Protein AF-0000000082847171 (afdb_homodimer)

Nearest PDB structures (foldseek):
  5wof-assembly2_B  TM=6.412E-01  e=7.499E-02  Plasmodium falciparum 3D7
  8bwy-assembly1_M  TM=6.571E-01  e=1.103E-01  Chlamydomonas reinhardtii
  8glv-assembly1_LG  TM=6.362E-01  e=1.177E-01  Chlamydomonas reinhardtii
  2pg1-assembly3_C  TM=6.326E-01  e=1.427E-01  Drosophila melanogaster
  8bwy-assembly1_H  TM=6.122E-01  e=1.255E-01  Chlamydomonas reinhardtii

Secondary structure (DSSP, 8-state):
---------------------------------------------PPPEEEEESSSS---BS-HHHHHHHHHH--SSHHHHHHHHHHHHHHH-SS-EEEEEESS-EEEEE-TTSEEEEEE-SS-EEEEEE-/------------------------------------------------EEEEESSSS---BS-HHHHHHHHHH--SSHHHHHHHHHHHHHHH-SS-EEEEEESS-EEEEE-TTSEEEEEE-SS-EEEEEE-

Solvent-accessible surface area (backbone atoms only — not comparable to full-atom values): 16230 Å² total; per-residue (Å²): 140,88,81,83,85,83,84,82,83,80,81,77,82,79,76,86,78,79,80,79,77,78,81,74,78,70,80,72,69,76,76,73,78,80,73,76,72,70,67,72,71,68,72,68,74,72,72,78,34,69,49,65,38,67,79,50,99,53,52,63,64,80,38,72,72,54,40,53,54,47,67,75,35,59,57,89,45,54,65,59,16,25,51,45,43,44,53,59,48,57,74,64,64,76,67,48,52,43,29,42,18,24,69,62,48,36,32,36,18,33,56,74,85,52,48,34,26,29,45,70,61,99,63,34,37,39,36,40,36,44,92,139,88,80,83,81,83,83,84,82,80,81,79,78,79,78,87,80,79,79,80,78,78,83,75,79,68,79,70,71,75,73,74,76,78,73,75,70,70,68,72,72,69,72,68,73,72,72,76,36,68,49,67,39,68,80,51,93,59,52,60,64,80,39,71,72,54,40,53,54,48,65,75,35,60,57,90,44,56,66,58,16,28,50,43,41,45,53,58,50,57,74,64,65,75,57,51,52,42,31,42,19,25,68,61,48,36,32,34,17,35,54,74,86,50,48,35,26,28,47,68,61,99,62,34,37,38,34,40,38,36,99

Radius of gyration: 36.77 Å; Cα contacts (8 Å, |Δi|>4): 398; chains: 2; bounding box: 116×71×119 Å

Foldseek 3Di:
DPPPDDPDPPPPCPDDPPPPCPPPVPPPDPPPPPPCPVPPPPPPPQDKDKDKPAPDQDKDFDDVVLVVLLVVQDDPDQVSSQVSSCVVVVVVVDFDKDKDKDQHMDMDIDHPPWGKTKDDDPGIIMMMTGD/DPPPPDDDPPPPCPPDPPPPCPPPPPPPDPPPPPPCPVPPPPPPPQDKDKDKPAPDQDKDFDDVVLVVLLVVQDDPDQVSSQVSSVVVVVVVVDWDKDKDKDQHMDMDIDHPPWGKTKDDDPGIIMMMITD

Organism: NCBI:txid2654633

pLDDT: mean 72.87, std 25.56, range [29.48, 97.63]

InterPro domains:
  IPR007284 Ground-like domain [PF04155] (58-129)

Structure (mmCIF, N/CA/C/O backbone):
data_AF-0000000082847171-model_v1
#
loop_
_entity.id
_entity.type
_entity.pdbx_description
1 polymer 'Ground-like domain-containing protein'
#
loop_
_atom_site.group_PDB
_atom_site.id
_atom_site.type_symbol
_atom_site.label_atom_id
_atom_site.label_alt_id
_atom_site.label_comp_id
_atom_site.label_asym_id
_atom_site.label_entity_id
_atom_site.label_seq_id
_atom_site.pdbx_PDB_ins_code
_atom_site.Cartn_x
_atom_site.Cartn_y
_atom_site.Cartn_z
_atom_site.occupancy
_atom_site.B_iso_or_equiv
_atom_site.auth_seq_id
_atom_site.auth_comp_id
_atom_site.auth_asym_id
_atom_site.auth_atom_id
_atom_site.pdbx_PDB_model_num
ATOM 1 N N . MET A 1 1 ? 12.829 -4.332 72.898 1 33.66 1 MET A N 1
ATOM 2 C CA . MET A 1 1 ? 12.792 -2.936 72.471 1 33.66 1 MET A CA 1
ATOM 3 C C . MET A 1 1 ? 14.197 -2.344 72.427 1 33.66 1 MET A C 1
ATOM 5 O O . MET A 1 1 ? 14.676 -1.798 73.423 1 33.66 1 MET A O 1
ATOM 9 N N . ILE A 1 2 ? 15.244 -3.047 71.663 1 38.58 2 ILE A N 1
ATOM 10 C CA . ILE A 1 2 ? 16.65 -2.807 71.355 1 38.58 2 ILE A CA 1
ATOM 11 C C . ILE A 1 2 ? 16.781 -1.569 70.471 1 38.58 2 ILE A C 1
ATOM 13 O O . ILE A 1 2 ? 16.29 -1.552 69.34 1 38.58 2 ILE A O 1
ATOM 17 N N . LEU A 1 3 ? 16.914 -0.265 71.013 1 34.73 3 LEU A N 1
ATOM 18 C CA . LEU A 1 3 ? 17.121 1.104 70.553 1 34.73 3 LEU A CA 1
ATOM 19 C C . LEU A 1 3 ? 18.513 1.27 69.952 1 34.73 3 LEU A C 1
ATOM 21 O O . LEU A 1 3 ? 19.51 1.273 70.676 1 34.73 3 LEU A O 1
ATOM 25 N N . LEU A 1 4 ? 18.872 0.669 68.733 1 40.36 4 LEU A N 1
ATOM 26 C CA . LEU A 1 4 ? 20.136 0.764 68.011 1 40.36 4 LEU A CA 1
ATOM 27 C C . LEU A 1 4 ? 20.386 2.193 67.539 1 40.36 4 LEU A C 1
ATOM 29 O O . LEU A 1 4 ? 19.654 2.709 66.692 1 40.36 4 LEU A O 1
ATOM 33 N N . LEU A 1 5 ? 20.989 3.165 68.366 1 36.23 5 LEU A N 1
ATOM 34 C CA . LEU A 1 5 ? 21.377 4.558 68.176 1 36.23 5 LEU A CA 1
ATOM 35 C C . LEU A 1 5 ? 22.464 4.679 67.113 1 36.23 5 LEU A C 1
ATOM 37 O O . LEU A 1 5 ? 23.516 4.044 67.22 1 36.23 5 LEU A O 1
ATOM 41 N N . ALA A 1 6 ? 22.219 5.225 65.838 1 34.69 6 ALA A N 1
ATOM 42 C CA . ALA A 1 6 ? 22.801 5.569 64.544 1 34.69 6 ALA A CA 1
ATOM 43 C C . ALA A 1 6 ? 23.781 6.731 64.674 1 34.69 6 ALA A C 1
ATOM 45 O O . ALA A 1 6 ? 23.379 7.863 64.954 1 34.69 6 ALA A O 1
ATOM 46 N N . PHE A 1 7 ? 25.042 6.615 65.176 1 35.27 7 PHE A N 1
ATOM 47 C CA . PHE A 1 7 ? 25.977 7.721 65.345 1 35.27 7 PHE A CA 1
ATOM 48 C C . PHE A 1 7 ? 26.466 8.228 63.994 1 35.27 7 PHE A C 1
ATOM 50 O O . PHE A 1 7 ? 26.924 7.445 63.16 1 35.27 7 PHE A O 1
ATOM 57 N N . VAL A 1 8 ? 26.068 9.525 63.432 1 33.75 8 VAL A N 1
ATOM 58 C CA . VAL A 1 8 ? 26.246 10.379 62.263 1 33.75 8 VAL A CA 1
ATOM 59 C C . VAL A 1 8 ? 27.662 10.949 62.249 1 33.75 8 VAL A C 1
ATOM 61 O O . VAL A 1 8 ? 28.034 11.727 63.132 1 33.75 8 VAL A O 1
ATOM 64 N N . CYS A 1 9 ? 28.754 10.249 61.822 1 29.7 9 CYS A N 1
ATOM 65 C CA . CYS A 1 9 ? 30.129 10.734 61.807 1 29.7 9 CYS A CA 1
ATOM 66 C C . CYS A 1 9 ? 30.312 11.823 60.756 1 29.7 9 CYS A C 1
ATOM 68 O O . CYS A 1 9 ? 30.122 11.579 59.564 1 29.7 9 CYS A O 1
ATOM 70 N N . VAL A 1 10 ? 30.097 13.186 61.009 1 35.13 10 VAL A N 1
ATOM 71 C CA . VAL A 1 10 ? 30.213 14.405 60.216 1 35.13 10 VAL A CA 1
ATOM 72 C C . VAL A 1 10 ? 31.686 14.71 59.95 1 35.13 10 VAL A C 1
ATOM 74 O O . VAL A 1 10 ? 32.443 15.006 60.877 1 35.13 10 VAL A O 1
ATOM 77 N N . VAL A 1 11 ? 32.458 13.959 59.088 1 35.47 11 VAL A N 1
ATOM 78 C CA . VAL A 1 11 ? 33.871 14.193 58.809 1 35.47 11 VAL A CA 1
ATOM 79 C C . VAL A 1 11 ? 34.042 15.53 58.092 1 35.47 11 VAL A C 1
ATOM 81 O O . VAL A 1 11 ? 33.451 15.754 57.034 1 35.47 11 VAL A O 1
ATOM 84 N N . HIS A 1 12 ? 34.098 16.753 58.759 1 36.47 12 HIS A N 1
ATOM 85 C CA . HIS A 1 12 ? 34.272 18.121 58.286 1 36.47 12 HIS A CA 1
ATOM 86 C C . HIS A 1 12 ? 35.67 18.332 57.714 1 36.47 12 HIS A C 1
ATOM 88 O O . HIS A 1 12 ? 36.624 18.556 58.462 1 36.47 12 HIS A O 1
ATOM 94 N N . SER A 1 13 ? 36.458 17.517 56.923 1 35.66 13 SER A N 1
ATOM 95 C CA . SER A 1 13 ? 37.864 17.854 56.72 1 35.66 13 SER A CA 1
ATOM 96 C C . SER A 1 13 ? 38.018 19.032 55.764 1 35.66 13 SER A C 1
ATOM 98 O O . SER A 1 13 ? 37.595 18.959 54.609 1 35.66 13 SER A O 1
ATOM 100 N N . CYS A 1 14 ? 37.753 20.348 56.098 1 33.03 14 CYS A N 1
ATOM 101 C CA . CYS A 1 14 ? 37.881 21.581 55.33 1 33.03 14 CYS A CA 1
ATOM 102 C C . CYS A 1 14 ? 39.339 21.86 54.985 1 33.03 14 CYS A C 1
ATOM 104 O O . CYS A 1 14 ? 40.153 22.121 55.873 1 33.03 14 CYS A O 1
ATOM 106 N N . GLY A 1 15 ? 40.119 20.959 54.318 1 32.33 15 GLY A N 1
ATOM 107 C CA . GLY A 1 15 ? 41.531 21.23 54.1 1 32.33 15 GLY A CA 1
ATOM 108 C C . GLY A 1 15 ? 41.781 22.522 53.345 1 32.33 15 GLY A C 1
ATOM 109 O O . GLY A 1 15 ? 40.97 22.925 52.508 1 32.33 15 GLY A O 1
ATOM 110 N N . PHE A 1 16 ? 42.667 23.435 53.917 1 36.52 16 PHE A N 1
ATOM 111 C CA . PHE A 1 16 ? 43.241 24.766 53.76 1 36.52 16 PHE A CA 1
ATOM 112 C C . PHE A 1 16 ? 43.971 24.888 52.428 1 36.52 16 PHE A C 1
ATOM 114 O O . PHE A 1 16 ? 44.904 24.131 52.154 1 36.52 16 PHE A O 1
ATOM 121 N N . LEU A 1 17 ? 43.321 25.164 51.248 1 34.09 17 LEU A N 1
ATOM 122 C CA . LEU A 1 17 ? 43.751 25.357 49.867 1 34.09 17 LEU A CA 1
ATOM 123 C C . LEU A 1 17 ? 44.607 26.612 49.735 1 34.09 17 LEU A C 1
ATOM 125 O O . LEU A 1 17 ? 44.148 27.716 50.037 1 34.09 17 LEU A O 1
ATOM 129 N N . ALA A 1 18 ? 45.835 26.637 50.16 1 36.51 18 ALA A N 1
ATOM 130 C CA . ALA A 1 18 ? 46.702 27.8 49.983 1 36.51 18 ALA A CA 1
ATOM 131 C C . ALA A 1 18 ? 46.888 28.125 48.504 1 36.51 18 ALA A C 1
ATOM 133 O O . ALA A 1 18 ? 47.175 27.237 47.698 1 36.51 18 ALA A O 1
ATOM 134 N N . PRO A 1 19 ? 46.311 29.225 47.882 1 33.84 19 PRO A N 1
ATOM 135 C CA . PRO A 1 19 ? 46.256 29.728 46.507 1 33.84 19 PRO A CA 1
ATOM 136 C C . PRO A 1 19 ? 47.597 30.274 46.024 1 33.84 19 PRO A C 1
ATOM 138 O O . PRO A 1 19 ? 48.14 31.206 46.623 1 33.84 19 PRO A O 1
ATOM 141 N N . MET A 1 20 ? 48.641 29.513 45.803 1 29.93 20 MET A N 1
ATOM 142 C CA . MET A 1 20 ? 49.897 30.047 45.285 1 29.93 20 MET A CA 1
ATOM 143 C C . MET A 1 20 ? 49.679 30.75 43.95 1 29.93 20 MET A C 1
ATOM 145 O O . MET A 1 20 ? 49.072 30.186 43.038 1 29.93 20 MET A O 1
ATOM 149 N N . MET A 1 21 ? 49.609 32.062 43.888 1 31.8 21 MET A N 1
ATOM 150 C CA . MET A 1 21 ? 49.284 33.042 42.855 1 31.8 21 MET A CA 1
ATOM 151 C C . MET A 1 21 ? 50.432 33.188 41.862 1 31.8 21 MET A C 1
ATOM 153 O O . MET A 1 21 ? 51.435 33.84 42.158 1 31.8 21 MET A O 1
ATOM 157 N N . SER A 1 22 ? 51.209 32.19 41.398 1 35.72 22 SER A N 1
ATOM 158 C CA . SER A 1 22 ? 52.28 32.548 40.473 1 35.72 22 SER A CA 1
ATOM 159 C C . SER A 1 22 ? 51.727 33.226 39.224 1 35.72 22 SER A C 1
ATOM 161 O O . SER A 1 22 ? 50.642 32.88 38.751 1 35.72 22 SER A O 1
ATOM 163 N N . GLY A 1 23 ? 52.071 34.544 38.987 1 33.49 23 GLY A N 1
ATOM 164 C CA . GLY A 1 23 ? 51.738 35.572 38.014 1 33.49 23 GLY A CA 1
ATOM 165 C C . GLY A 1 23 ? 52.19 35.231 36.606 1 33.49 23 GLY A C 1
ATOM 166 O O . GLY A 1 23 ? 53.382 35.297 36.299 1 33.49 23 GLY A O 1
ATOM 167 N N . CYS A 1 24 ? 52.07 34.07 36.019 1 33.03 24 CYS A N 1
ATOM 168 C CA . CYS A 1 24 ? 52.504 33.742 34.666 1 33.03 24 CYS A CA 1
ATOM 169 C C . CYS A 1 24 ? 51.812 34.632 33.641 1 33.03 24 CYS A C 1
ATOM 171 O O . CYS A 1 24 ? 50.582 34.686 33.589 1 33.03 24 CYS A O 1
ATOM 173 N N . GLY A 1 25 ? 52.329 35.813 33.358 1 37.68 25 GLY A N 1
ATOM 174 C CA . GLY A 1 25 ? 51.883 36.765 32.354 1 37.68 25 GLY A CA 1
ATOM 175 C C . GLY A 1 25 ? 51.809 36.171 30.96 1 37.68 25 GLY A C 1
ATOM 176 O O . GLY A 1 25 ? 52.729 36.343 30.157 1 37.68 25 GLY A O 1
ATOM 177 N N . GLY A 1 26 ? 51.718 34.904 30.727 1 37.28 26 GLY A N 1
ATOM 178 C CA . GLY A 1 26 ? 51.741 34.432 29.352 1 37.28 26 GLY A CA 1
ATOM 179 C C . GLY A 1 26 ? 50.645 35.037 28.495 1 37.28 26 GLY A C 1
ATOM 180 O O . GLY A 1 26 ? 49.516 35.215 28.958 1 37.28 26 GLY A O 1
ATOM 181 N N . GLY A 1 27 ? 50.965 36.062 27.698 1 42.4 27 GLY A N 1
ATOM 182 C CA . GLY A 1 27 ? 50.09 36.6 26.668 1 42.4 27 GLY A CA 1
ATOM 183 C C . GLY A 1 27 ? 49.411 35.525 25.841 1 42.4 27 GLY A C 1
ATOM 184 O O . GLY A 1 27 ? 50.08 34.695 25.222 1 42.4 27 GLY A O 1
ATOM 185 N N . CYS A 1 28 ? 48.369 34.938 26.331 1 40.5 28 CYS A N 1
ATOM 186 C CA . CYS A 1 28 ? 47.541 33.944 25.658 1 40.5 28 CYS A CA 1
ATOM 187 C C . CYS A 1 28 ? 47.061 34.46 24.306 1 40.5 28 CYS A C 1
ATOM 189 O O . CYS A 1 28 ? 46.529 35.567 24.213 1 40.5 28 CYS A O 1
ATOM 191 N N . ALA A 1 29 ? 47.932 34.203 23.314 1 52.5 29 ALA A N 1
ATOM 192 C CA . ALA A 1 29 ? 47.455 34.435 21.953 1 52.5 29 ALA A CA 1
ATOM 193 C C . ALA A 1 29 ? 45.98 34.066 21.819 1 52.5 29 ALA A C 1
ATOM 195 O O . ALA A 1 29 ? 45.48 33.206 22.548 1 52.5 29 ALA A O 1
ATOM 196 N N . PRO A 1 30 ? 45.131 35.021 21.335 1 49.81 30 PRO A N 1
ATOM 197 C CA . PRO A 1 30 ? 43.706 34.721 21.181 1 49.81 30 PRO A CA 1
ATOM 198 C C . PRO A 1 30 ? 43.455 33.39 20.476 1 49.81 30 PRO A C 1
ATOM 200 O O . PRO A 1 30 ? 44.304 32.923 19.712 1 49.81 30 PRO A O 1
ATOM 203 N N . PRO A 1 31 ? 42.654 32.468 21.074 1 54.82 31 PRO A N 1
ATOM 204 C CA . PRO A 1 31 ? 42.347 31.181 20.448 1 54.82 31 PRO A CA 1
ATOM 205 C C . PRO A 1 31 ? 41.931 31.32 18.985 1 54.82 31 PRO A C 1
ATOM 207 O O . PRO A 1 31 ? 41.433 32.374 18.579 1 54.82 31 PRO A O 1
ATOM 210 N N . PRO A 1 32 ? 42.598 30.597 18.127 1 55.15 32 PRO A N 1
ATOM 211 C CA . PRO A 1 32 ? 42.245 30.667 16.707 1 55.15 32 PRO A CA 1
ATOM 212 C C . PRO A 1 32 ? 40.736 30.691 16.475 1 55.15 32 PRO A C 1
ATOM 214 O O . PRO A 1 32 ? 39.968 30.251 17.335 1 55.15 32 PRO A O 1
ATOM 217 N N . PRO A 1 33 ? 40.287 31.523 15.505 1 45.86 33 PRO A N 1
ATOM 218 C CA . PRO A 1 33 ? 38.853 31.556 15.21 1 45.86 33 PRO A CA 1
ATOM 219 C C . PRO A 1 33 ? 38.257 30.163 15.02 1 45.86 33 PRO A C 1
ATOM 221 O O . PRO A 1 33 ? 38.979 29.219 14.691 1 45.86 33 PRO A O 1
ATOM 224 N N . PHE A 1 34 ? 37.16 29.821 15.716 1 45.48 34 PHE A N 1
ATOM 225 C CA . PHE A 1 34 ? 36.365 28.607 15.578 1 45.48 34 PHE A CA 1
ATOM 226 C C . PHE A 1 34 ? 36.169 28.252 14.109 1 45.48 34 PHE A C 1
ATOM 228 O O . PHE A 1 34 ? 35.654 29.06 13.333 1 45.48 34 PHE A O 1
ATOM 235 N N . CYS A 1 35 ? 37.139 27.704 13.354 1 45.16 35 CYS A N 1
ATOM 236 C CA . CYS A 1 35 ? 36.79 27.097 12.075 1 45.16 35 CYS A CA 1
ATOM 237 C C . CYS A 1 35 ? 35.389 26.497 12.12 1 45.16 35 CYS A C 1
ATOM 239 O O . CYS A 1 35 ? 35.075 25.71 13.014 1 45.16 35 CYS A O 1
ATOM 241 N N . GLY A 1 36 ? 34.423 27.29 11.813 1 40.63 36 GLY A N 1
ATOM 242 C CA . GLY A 1 36 ? 33.091 26.772 11.547 1 40.63 36 GLY A CA 1
ATOM 243 C C . GLY A 1 36 ? 33.101 25.475 10.76 1 40.63 36 GLY A C 1
ATOM 244 O O . GLY A 1 36 ? 33.266 25.485 9.539 1 40.63 36 GLY A O 1
ATOM 245 N N . CYS A 1 37 ? 33.917 24.388 11.062 1 44.75 37 CYS A N 1
ATOM 246 C CA . CYS A 1 37 ? 33.624 23.088 10.467 1 44.75 37 CYS A CA 1
ATOM 247 C C . CYS A 1 37 ? 32.121 22.877 10.331 1 44.75 37 CYS A C 1
ATOM 249 O O . CYS A 1 37 ? 31.427 22.662 11.327 1 44.75 37 CYS A O 1
ATOM 251 N N . GLY A 1 38 ? 31.424 23.645 9.595 1 41.33 38 GLY A N 1
ATOM 252 C CA . GLY A 1 38 ? 30.089 23.204 9.22 1 41.33 38 GLY A CA 1
ATOM 253 C C . GLY A 1 38 ? 29.992 21.704 9.015 1 41.33 38 GLY A C 1
ATOM 254 O O . GLY A 1 38 ? 30.54 21.167 8.051 1 41.33 38 GLY A O 1
ATOM 255 N N . ARG A 1 39 ? 30.154 20.893 9.986 1 40.27 39 ARG A N 1
ATOM 256 C CA . ARG A 1 39 ? 29.776 19.49 9.842 1 40.27 39 ARG A CA 1
ATOM 257 C C . ARG A 1 39 ? 28.5 19.349 9.02 1 40.27 39 ARG A C 1
ATOM 259 O O . ARG A 1 39 ? 27.451 19.876 9.396 1 40.27 39 ARG A O 1
ATOM 266 N N . LYS A 1 40 ? 28.666 19.373 7.69 1 43.86 40 LYS A N 1
ATOM 267 C CA . LYS A 1 40 ? 27.517 18.918 6.912 1 43.86 40 LYS A CA 1
ATOM 268 C C . LYS A 1 40 ? 26.716 17.868 7.678 1 43.86 40 LYS A C 1
ATOM 270 O O . LYS A 1 40 ? 27.266 16.853 8.109 1 43.86 40 LYS A O 1
ATOM 275 N N . LYS A 1 41 ? 25.777 18.246 8.508 1 44.93 41 LYS A N 1
ATOM 276 C CA . LYS A 1 41 ? 24.789 17.314 9.043 1 44.93 41 LYS A CA 1
ATOM 277 C C . LYS A 1 41 ? 24.456 16.223 8.029 1 44.93 41 LYS A C 1
ATOM 279 O O . LYS A 1 41 ? 24.044 16.518 6.905 1 44.93 41 LYS A O 1
ATOM 284 N N . ARG A 1 42 ? 25.346 15.248 7.94 1 42.73 42 ARG A N 1
ATOM 285 C CA . ARG A 1 42 ? 24.88 14.074 7.209 1 42.73 42 ARG A CA 1
ATOM 286 C C . ARG A 1 42 ? 23.408 13.798 7.496 1 42.73 42 ARG A C 1
ATOM 288 O O . ARG A 1 42 ? 23.019 13.617 8.652 1 42.73 42 ARG A O 1
ATOM 295 N N . SER A 1 43 ? 22.561 14.486 6.802 1 45.95 43 SER A N 1
ATOM 296 C CA . SER A 1 43 ? 21.172 14.049 6.902 1 45.95 43 SER A CA 1
ATOM 297 C C . SER A 1 43 ? 21.081 12.548 7.153 1 45.95 43 SER A C 1
ATOM 299 O O . SER A 1 43 ? 21.652 11.752 6.405 1 45.95 43 SER A O 1
ATOM 301 N N . ILE A 1 44 ? 21.253 12.084 8.309 1 48.1 44 ILE A N 1
ATOM 302 C CA . ILE A 1 44 ? 20.987 10.69 8.65 1 48.1 44 ILE A CA 1
ATOM 303 C C . ILE A 1 44 ? 19.77 10.192 7.875 1 48.1 44 ILE A C 1
ATOM 305 O O . ILE A 1 44 ? 18.668 10.723 8.029 1 48.1 44 ILE A O 1
ATOM 309 N N . ALA A 1 45 ? 20.141 9.638 6.789 1 54.04 45 ALA A N 1
ATOM 310 C CA . ALA A 1 45 ? 19.049 8.997 6.061 1 54.04 45 ALA A CA 1
ATOM 311 C C . ALA A 1 45 ? 18.092 8.291 7.017 1 54.04 45 ALA A C 1
ATOM 313 O O . ALA A 1 45 ? 18.525 7.583 7.929 1 54.04 45 ALA A O 1
ATOM 314 N N . LYS A 1 46 ? 16.936 8.784 7.276 1 64.91 46 LYS A N 1
ATOM 315 C CA . LYS A 1 46 ? 15.929 8.158 8.128 1 64.91 46 LYS A CA 1
ATOM 316 C C . LYS A 1 46 ? 15.762 6.68 7.786 1 64.91 46 LYS A C 1
ATOM 318 O O . LYS A 1 46 ? 15.801 6.3 6.614 1 64.91 46 LYS A O 1
ATOM 323 N N . PRO A 1 47 ? 15.847 5.907 8.773 1 74.8 47 PRO A N 1
ATOM 324 C CA . PRO A 1 47 ? 15.773 4.463 8.542 1 74.8 47 PRO A CA 1
ATOM 325 C C . PRO A 1 47 ? 14.552 4.058 7.719 1 74.8 47 PRO A C 1
ATOM 327 O O . PRO A 1 47 ? 13.454 4.575 7.943 1 74.8 47 PRO A O 1
ATOM 330 N N . VAL A 1 48 ? 14.851 3.381 6.669 1 80.71 48 VAL A N 1
ATOM 331 C CA . VAL A 1 48 ? 13.788 2.794 5.861 1 80.71 48 VAL A CA 1
ATOM 332 C C . VAL A 1 48 ? 13.376 1.446 6.449 1 80.71 48 VAL A C 1
ATOM 334 O O . VAL A 1 48 ? 14.221 0.58 6.684 1 80.71 48 VAL A O 1
ATOM 337 N N . PHE A 1 49 ? 12.121 1.39 6.873 1 89.53 49 PHE A N 1
ATOM 338 C CA . PHE A 1 49 ? 11.559 0.101 7.258 1 89.53 49 PHE A CA 1
ATOM 339 C C . PHE A 1 49 ? 10.981 -0.621 6.047 1 89.53 49 PHE A C 1
ATOM 341 O O . PHE A 1 49 ? 10.278 -0.016 5.234 1 89.53 49 PHE A O 1
ATOM 348 N N . TYR A 1 50 ? 11.37 -1.828 5.922 1 90.1 50 TYR A N 1
ATOM 349 C CA . TYR A 1 50 ? 10.784 -2.618 4.844 1 90.1 50 TYR A CA 1
ATOM 350 C C . TYR A 1 50 ? 10.381 -4.001 5.34 1 90.1 50 TYR A C 1
ATOM 352 O O . TYR A 1 50 ? 10.911 -4.488 6.342 1 90.1 50 TYR A O 1
ATOM 360 N N . GLY A 1 51 ? 9.395 -4.52 4.779 1 90.42 51 GLY A N 1
ATOM 361 C CA . GLY A 1 51 ? 8.932 -5.87 5.056 1 90.42 51 GLY A CA 1
ATOM 362 C C . GLY A 1 51 ? 8.795 -6.722 3.808 1 90.42 51 GLY A C 1
ATOM 363 O O . GLY A 1 51 ? 8.546 -6.201 2.719 1 90.42 51 GLY A O 1
ATOM 364 N N . ILE A 1 52 ? 9.035 -7.995 4.01 1 89.35 52 ILE A N 1
ATOM 365 C CA . ILE A 1 52 ? 8.803 -8.978 2.958 1 89.35 52 ILE A CA 1
ATOM 366 C C . ILE A 1 52 ? 7.649 -9.896 3.354 1 89.35 52 ILE A C 1
ATOM 368 O O . ILE A 1 52 ? 7.713 -10.577 4.38 1 89.35 52 ILE A O 1
ATOM 372 N N . VAL A 1 53 ? 6.643 -9.821 2.561 1 88.71 53 VAL A N 1
ATOM 373 C CA . VAL A 1 53 ? 5.466 -10.642 2.825 1 88.71 53 VAL A CA 1
ATOM 374 C C . VAL A 1 53 ? 5.535 -11.925 2 1 88.71 53 VAL A C 1
ATOM 376 O O . VAL A 1 53 ? 5.92 -11.898 0.829 1 88.71 53 VAL A O 1
ATOM 379 N N . GLY A 1 54 ? 4.974 -13.07 2.596 1 79.18 54 GLY A N 1
ATOM 380 C CA . GLY A 1 54 ? 4.868 -14.331 1.878 1 79.18 54 GLY A CA 1
ATOM 381 C C . GLY A 1 54 ? 6.067 -15.237 2.086 1 79.18 54 GLY A C 1
ATOM 382 O O . GLY A 1 54 ? 6.009 -16.43 1.78 1 79.18 54 GLY A O 1
ATOM 383 N N . LYS A 1 55 ? 7.248 -14.725 2.276 1 68.03 55 LYS A N 1
ATOM 384 C CA . LYS A 1 55 ? 8.397 -15.612 2.43 1 68.03 55 LYS A CA 1
ATOM 385 C C . LYS A 1 55 ? 8.26 -16.478 3.679 1 68.03 55 LYS A C 1
ATOM 387 O O . LYS A 1 55 ? 8.467 -17.692 3.625 1 68.03 55 LYS A O 1
ATOM 392 N N . ASP A 1 56 ? 8.098 -15.839 4.854 1 61.98 56 ASP A N 1
ATOM 393 C CA . ASP A 1 56 ? 7.828 -16.614 6.06 1 61.98 56 ASP A CA 1
ATOM 394 C C . ASP A 1 56 ? 6.443 -16.297 6.618 1 61.98 56 ASP A C 1
ATOM 396 O O . ASP A 1 56 ? 5.976 -15.159 6.526 1 61.98 56 ASP A O 1
ATOM 400 N N . ASP A 1 57 ? 5.666 -17.482 6.785 1 58.92 57 ASP A N 1
ATOM 401 C CA . ASP A 1 57 ? 4.282 -17.557 7.242 1 58.92 57 ASP A CA 1
ATOM 402 C C . ASP A 1 57 ? 3.88 -16.287 7.988 1 58.92 57 ASP A C 1
ATOM 404 O O . ASP A 1 57 ? 2.705 -16.094 8.307 1 58.92 57 ASP A O 1
ATOM 408 N N . ASP A 1 58 ? 4.867 -15.348 8.248 1 63.19 58 ASP A N 1
ATOM 409 C CA . ASP A 1 58 ? 4.404 -14.37 9.227 1 63.19 58 ASP A CA 1
ATOM 410 C C . ASP A 1 58 ? 4.04 -13.049 8.554 1 63.19 58 ASP A C 1
ATOM 412 O O . ASP A 1 58 ? 4.766 -12.572 7.679 1 63.19 58 ASP A O 1
ATOM 416 N N . VAL A 1 59 ? 2.761 -12.781 8.658 1 74.71 59 VAL A N 1
ATOM 417 C CA . VAL A 1 59 ? 2.31 -11.468 8.21 1 74.71 59 VAL A CA 1
ATOM 418 C C . VAL A 1 59 ? 2.693 -10.41 9.242 1 74.71 59 VAL A C 1
ATOM 420 O O . VAL A 1 59 ? 2.473 -10.595 10.441 1 74.71 59 VAL A O 1
ATOM 423 N N . LEU A 1 60 ? 3.518 -9.447 8.957 1 87.63 60 LEU A N 1
ATOM 424 C CA . LEU A 1 60 ? 3.971 -8.344 9.798 1 87.63 60 LEU A CA 1
ATOM 425 C C . LEU A 1 60 ? 2.8 -7.46 10.212 1 87.63 60 LEU A C 1
ATOM 427 O O . LEU A 1 60 ? 1.887 -7.219 9.419 1 87.63 60 LEU A O 1
ATOM 431 N N . CYS A 1 61 ? 2.864 -7.247 11.61 1 94.37 61 CYS A N 1
ATOM 432 C CA . CYS A 1 61 ? 1.76 -6.446 12.129 1 94.37 61 CYS A CA 1
ATOM 433 C C . CYS A 1 61 ? 2.185 -5.67 13.369 1 94.37 61 CYS A C 1
ATOM 435 O O . CYS A 1 61 ? 2.732 -6.247 14.311 1 94.37 61 CYS A O 1
ATOM 437 N N . ASN A 1 62 ? 1.851 -4.368 13.391 1 93.64 62 ASN A N 1
ATOM 438 C CA . ASN A 1 62 ? 2.12 -3.59 14.596 1 93.64 62 ASN A CA 1
ATOM 439 C C . ASN A 1 62 ? 0.834 -3.042 15.207 1 93.64 62 ASN A C 1
ATOM 441 O O . ASN A 1 62 ? 0.876 -2.139 16.045 1 93.64 62 ASN A O 1
ATOM 445 N N . HIS A 1 63 ? -0.29 -3.486 14.721 1 93.92 63 HIS A N 1
ATOM 446 C CA . HIS A 1 63 ? -1.598 -3.041 15.188 1 93.92 63 HIS A CA 1
ATOM 447 C C . HIS A 1 63 ? -2.578 -4.206 15.276 1 93.92 63 HIS A C 1
ATOM 449 O O . HIS A 1 63 ? -3.336 -4.458 14.336 1 93.92 63 HIS A O 1
ATOM 455 N N . PRO A 1 64 ? -2.734 -4.824 16.408 1 90.96 64 PRO A N 1
ATOM 456 C CA . PRO A 1 64 ? -3.482 -6.074 16.56 1 90.96 64 PRO A CA 1
ATOM 457 C C . PRO A 1 64 ? -4.957 -5.927 16.193 1 90.96 64 PRO A C 1
ATOM 459 O O . PRO A 1 64 ? -5.565 -6.868 15.677 1 90.96 64 PRO A O 1
ATOM 462 N N . GLU A 1 65 ? -5.582 -4.798 16.471 1 91.55 65 GLU A N 1
ATOM 463 C CA . GLU A 1 65 ? -6.986 -4.607 16.121 1 91.55 65 GLU A CA 1
ATOM 464 C C . GLU A 1 65 ? -7.188 -4.643 14.609 1 91.55 65 GLU A C 1
ATOM 466 O O . GLU A 1 65 ? -8.224 -5.106 14.126 1 91.55 65 GLU A O 1
ATOM 471 N N . LEU A 1 66 ? -6.238 -4.211 13.894 1 93.86 66 LEU A N 1
ATOM 472 C CA . LEU A 1 66 ? -6.294 -4.262 12.437 1 93.86 66 LEU A CA 1
ATOM 473 C C . LEU A 1 66 ? -6.235 -5.703 11.941 1 93.86 66 LEU A C 1
ATOM 475 O O . LEU A 1 66 ? -6.876 -6.048 10.946 1 93.86 66 LEU A O 1
ATOM 479 N N . LYS A 1 67 ? -5.513 -6.488 12.669 1 93.73 67 LYS A N 1
ATOM 480 C CA . LYS A 1 67 ? -5.402 -7.892 12.285 1 93.73 67 LYS A CA 1
ATOM 481 C C . LYS A 1 67 ? -6.767 -8.575 12.3 1 93.73 67 LYS A C 1
ATOM 483 O O . LYS A 1 67 ? -7.105 -9.319 11.377 1 93.73 67 LYS A O 1
ATOM 488 N N . LYS A 1 68 ? -7.474 -8.308 13.329 1 94.39 68 LYS A N 1
ATOM 489 C CA . LYS A 1 68 ? -8.816 -8.873 13.434 1 94.39 68 LYS A CA 1
ATOM 490 C C . LYS A 1 68 ? -9.709 -8.384 12.297 1 94.39 68 LYS A C 1
ATOM 492 O O . LYS A 1 68 ? -10.466 -9.164 11.716 1 94.39 68 LYS A O 1
ATOM 497 N N . LEU A 1 69 ? -9.615 -7.114 12.062 1 95.69 69 LEU A N 1
ATOM 498 C CA . LEU A 1 69 ? -10.413 -6.545 10.982 1 95.69 69 LEU A CA 1
ATOM 499 C C . LEU A 1 69 ? -10.104 -7.233 9.656 1 95.69 69 LEU A C 1
ATOM 501 O O . LEU A 1 69 ? -11.014 -7.527 8.878 1 95.69 69 LEU A O 1
ATOM 505 N N . ILE A 1 70 ? -8.824 -7.549 9.382 1 97.08 70 ILE A N 1
ATOM 506 C CA . ILE A 1 70 ? -8.422 -8.193 8.136 1 97.08 70 ILE A CA 1
ATOM 507 C C . ILE A 1 70 ? -9.006 -9.602 8.072 1 97.08 70 ILE A C 1
ATOM 509 O O . ILE A 1 70 ? -9.641 -9.973 7.082 1 97.08 70 ILE A O 1
ATOM 513 N N . ARG A 1 71 ? -8.889 -10.273 9.104 1 95.58 71 ARG A N 1
ATOM 514 C CA . ARG A 1 71 ? -9.332 -11.664 9.112 1 95.58 71 ARG A CA 1
ATOM 515 C C . ARG A 1 71 ? -10.844 -11.759 8.94 1 95.58 71 ARG A C 1
ATOM 517 O O . ARG A 1 71 ? -11.343 -12.678 8.287 1 95.58 71 ARG A O 1
ATOM 524 N N . ASP A 1 72 ? -11.538 -10.816 9.44 1 96.76 72 ASP A N 1
ATOM 525 C CA . ASP A 1 72 ? -12.997 -10.827 9.41 1 96.76 72 ASP A CA 1
ATOM 526 C C . ASP A 1 72 ? -13.521 -10.416 8.036 1 96.76 72 ASP A C 1
ATOM 528 O O . ASP A 1 72 ? -14.697 -10.617 7.728 1 96.76 72 ASP A O 1
ATOM 532 N N . ASN A 1 73 ? -12.663 -9.818 7.199 1 97.3 73 ASN A N 1
ATOM 533 C CA . ASN A 1 73 ? -13.168 -9.254 5.952 1 97.3 73 ASN A CA 1
ATOM 534 C C . ASN A 1 73 ? -12.467 -9.858 4.738 1 97.3 73 ASN A C 1
ATOM 536 O O . ASN A 1 73 ? -12.591 -9.344 3.625 1 97.3 73 ASN A O 1
ATOM 540 N N . MET A 1 74 ? -11.646 -10.902 4.896 1 96.98 74 MET A N 1
ATOM 541 C CA . MET A 1 74 ? -11.028 -11.589 3.766 1 96.98 74 MET A CA 1
ATOM 542 C C . MET A 1 74 ? -11.993 -12.593 3.145 1 96.98 74 MET A C 1
ATOM 544 O O . MET A 1 74 ? -12.669 -13.334 3.861 1 96.98 74 MET A O 1
ATOM 548 N N . HIS A 1 75 ? -12.026 -12.605 1.844 1 97.6 75 HIS A N 1
ATOM 549 C CA . HIS A 1 75 ? -12.899 -13.455 1.042 1 97.6 75 HIS A CA 1
ATOM 550 C C . HIS A 1 75 ? -12.09 -14.42 0.182 1 97.6 75 HIS A C 1
ATOM 552 O O . HIS A 1 75 ? -10.872 -14.529 0.342 1 97.6 75 HIS A O 1
ATOM 558 N N . GLN A 1 76 ? -12.798 -15.11 -0.679 1 96.82 76 GLN A N 1
ATOM 559 C CA . GLN A 1 76 ? -12.148 -16.101 -1.53 1 96.82 76 GLN A CA 1
ATOM 560 C C . GLN A 1 76 ? -11.277 -15.431 -2.589 1 96.82 76 GLN A C 1
ATOM 562 O O . GLN A 1 76 ? -10.18 -15.905 -2.889 1 96.82 76 GLN A O 1
ATOM 567 N N . GLU A 1 77 ? -11.786 -14.298 -3.094 1 95.85 77 GLU A N 1
ATOM 568 C CA . GLU A 1 77 ? -11.057 -13.584 -4.138 1 95.85 77 GLU A CA 1
ATOM 569 C C . GLU A 1 77 ? -10.359 -12.348 -3.577 1 95.85 77 GLU A C 1
ATOM 571 O O . GLU A 1 77 ? -10.929 -11.626 -2.756 1 95.85 77 GLU A O 1
ATOM 576 N N . MET A 1 78 ? -9.24 -12.104 -4.061 1 95.1 78 MET A N 1
ATOM 577 C CA . MET A 1 78 ? -8.43 -11.005 -3.544 1 95.1 78 MET A CA 1
ATOM 578 C C . MET A 1 78 ? -9.101 -9.662 -3.813 1 95.1 78 MET A C 1
ATOM 580 O O . MET A 1 78 ? -9.017 -8.746 -2.992 1 95.1 78 MET A O 1
ATOM 584 N N . GLU A 1 79 ? -9.761 -9.489 -4.985 1 95.3 79 GLU A N 1
ATOM 585 C CA . GLU A 1 79 ? -10.44 -8.238 -5.313 1 95.3 79 GLU A CA 1
ATOM 586 C C . GLU A 1 79 ? -11.547 -7.931 -4.309 1 95.3 79 GLU A C 1
ATOM 588 O O . GLU A 1 79 ? -11.654 -6.804 -3.82 1 95.3 79 GLU A O 1
ATOM 593 N N . ASN A 1 80 ? -12.3 -8.973 -4.002 1 97.07 80 ASN A N 1
ATOM 594 C CA . ASN A 1 80 ? -13.381 -8.805 -3.036 1 97.07 80 ASN A CA 1
ATOM 595 C C . ASN A 1 80 ? -12.843 -8.515 -1.637 1 97.07 80 ASN A C 1
ATOM 597 O O . ASN A 1 80 ? -13.416 -7.71 -0.901 1 97.07 80 ASN A O 1
ATOM 601 N N . SER A 1 81 ? -11.801 -9.191 -1.261 1 97.6 81 SER A N 1
ATOM 602 C CA . SER A 1 81 ? -11.164 -8.915 0.023 1 97.6 81 SER A CA 1
ATOM 603 C C . SER A 1 81 ? -10.723 -7.458 0.119 1 97.6 81 SER A C 1
ATOM 605 O O . SER A 1 81 ? -10.996 -6.786 1.116 1 97.6 81 SER A O 1
ATOM 607 N N . SER A 1 82 ? -10.057 -6.977 -0.91 1 97.14 82 SER A N 1
ATOM 608 C CA . SER A 1 82 ? -9.538 -5.613 -0.915 1 97.14 82 SER A CA 1
ATOM 609 C C . SER A 1 82 ? -10.661 -4.594 -0.751 1 97.14 82 SER A C 1
ATOM 611 O O . SER A 1 82 ? -10.561 -3.68 0.07 1 97.14 82 SER A O 1
ATOM 613 N N . LYS A 1 83 ? -11.694 -4.71 -1.469 1 96.51 83 LYS A N 1
ATOM 614 C CA . LYS A 1 83 ? -12.828 -3.792 -1.419 1 96.51 83 LYS A CA 1
ATOM 615 C C . LYS A 1 83 ? -13.516 -3.84 -0.058 1 96.51 83 LYS A C 1
ATOM 617 O O . LYS A 1 83 ? -13.871 -2.801 0.501 1 96.51 83 LYS A O 1
ATOM 622 N N . ALA A 1 84 ? -13.709 -5.062 0.411 1 97.08 84 ALA A N 1
ATOM 623 C CA . ALA A 1 84 ? -14.374 -5.233 1.7 1 97.08 84 ALA A CA 1
ATOM 624 C C . ALA A 1 84 ? -13.564 -4.593 2.824 1 97.08 84 ALA A C 1
ATOM 626 O O . ALA A 1 84 ? -14.125 -3.949 3.713 1 97.08 84 ALA A O 1
ATOM 627 N N . LEU A 1 85 ? -12.299 -4.809 2.779 1 96.97 85 LEU A N 1
ATOM 628 C CA . LEU A 1 85 ? -11.414 -4.231 3.785 1 96.97 85 LEU A CA 1
ATOM 629 C C . LEU A 1 85 ? -11.455 -2.708 3.735 1 96.97 85 LEU A C 1
ATOM 631 O O . LEU A 1 85 ? -11.576 -2.051 4.772 1 96.97 85 LEU A O 1
ATOM 635 N N . GLN A 1 86 ? -11.408 -2.137 2.56 1 95.84 86 GLN A N 1
ATOM 636 C CA . GLN A 1 86 ? -11.464 -0.685 2.422 1 95.84 86 GLN A CA 1
ATOM 637 C C . GLN A 1 86 ? -12.779 -0.132 2.963 1 95.84 86 GLN A C 1
ATOM 639 O O . GLN A 1 86 ? -12.791 0.887 3.657 1 95.84 86 GLN A O 1
ATOM 644 N N . THR A 1 87 ? -13.797 -0.781 2.643 1 94.47 87 THR A N 1
ATOM 645 C CA . THR A 1 87 ? -15.113 -0.358 3.112 1 94.47 87 THR A CA 1
ATOM 646 C C . THR A 1 87 ? -15.182 -0.395 4.635 1 94.47 87 THR A C 1
ATOM 648 O O . THR A 1 87 ? -15.676 0.544 5.263 1 94.47 87 THR A O 1
ATOM 651 N N . ALA A 1 88 ? -14.699 -1.461 5.226 1 94.51 88 ALA A N 1
ATOM 652 C CA . ALA A 1 88 ? -14.699 -1.603 6.679 1 94.51 88 ALA A CA 1
ATOM 653 C C . ALA A 1 88 ? -13.865 -0.508 7.338 1 94.51 88 ALA A C 1
ATOM 655 O O . ALA A 1 88 ? -14.228 0.002 8.401 1 94.51 88 ALA A O 1
ATOM 656 N N . LEU A 1 89 ? -12.748 -0.168 6.709 1 94.11 89 LEU A N 1
ATOM 657 C CA . LEU A 1 89 ? -11.857 0.855 7.246 1 94.11 89 LEU A CA 1
ATOM 658 C C . LEU A 1 89 ? -12.501 2.235 7.162 1 94.11 89 LEU A C 1
ATOM 660 O O . LEU A 1 89 ? -12.349 3.052 8.073 1 94.11 89 LEU A O 1
ATOM 664 N N . GLU A 1 90 ? -13.166 2.525 6.09 1 90.04 90 GLU A N 1
ATOM 665 C CA . GLU A 1 90 ? -13.822 3.815 5.898 1 90.04 90 GLU A CA 1
ATOM 666 C C . GLU A 1 90 ? -14.925 4.033 6.93 1 90.04 90 GLU A C 1
ATOM 668 O O . GLU A 1 90 ? -15.211 5.17 7.311 1 90.04 90 GLU A O 1
ATOM 673 N N . GLN A 1 91 ? -15.489 3.011 7.313 1 88.56 91 GLN A N 1
ATOM 674 C CA . GLN A 1 91 ? -16.538 3.103 8.323 1 88.56 91 GLN A CA 1
ATOM 675 C C . GLN A 1 91 ? -15.964 3.522 9.674 1 88.56 91 GLN A C 1
ATOM 677 O O . GLN A 1 91 ? -16.663 4.124 10.492 1 88.56 91 GLN A O 1
ATOM 682 N N . LYS A 1 92 ? -14.685 3.289 9.847 1 83.48 92 LYS A N 1
ATOM 683 C CA . LYS A 1 92 ? -14.035 3.658 11.101 1 83.48 92 LYS A CA 1
ATOM 684 C C . LYS A 1 92 ? -13.49 5.083 11.039 1 83.48 92 LYS A C 1
ATOM 686 O O . LYS A 1 92 ? -13.257 5.709 12.075 1 83.48 92 LYS A O 1
ATOM 691 N N . ASN A 1 93 ? -13.446 5.77 9.875 1 67.29 93 ASN A N 1
ATOM 692 C CA . ASN A 1 93 ? -13.132 7.138 9.476 1 67.29 93 ASN A CA 1
ATOM 693 C C . ASN A 1 93 ? -11.94 7.689 10.254 1 67.29 93 ASN A C 1
ATOM 695 O O . ASN A 1 93 ? -11.795 8.904 10.397 1 67.29 93 ASN A O 1
ATOM 699 N N . ALA A 1 94 ? -11.089 7.057 10.559 1 68.07 94 ALA A N 1
ATOM 700 C CA . ALA A 1 94 ? -10.029 7.547 11.436 1 68.07 94 ALA A CA 1
ATOM 701 C C . ALA A 1 94 ? -8.787 7.927 10.635 1 68.07 94 ALA A C 1
ATOM 703 O O . ALA A 1 94 ? -8.122 8.919 10.943 1 68.07 94 ALA A O 1
ATOM 704 N N . GLN A 1 95 ? -8.401 7.184 9.655 1 83.6 95 GLN A N 1
ATOM 705 C CA . GLN A 1 95 ? -7.148 7.348 8.925 1 83.6 95 GLN A CA 1
ATOM 706 C C . GLN A 1 95 ? -7.327 7.022 7.445 1 83.6 95 GLN A C 1
ATOM 708 O O . GLN A 1 95 ? -8.411 6.619 7.02 1 83.6 95 GLN A O 1
ATOM 713 N N . ARG A 1 96 ? -6.384 7.49 6.703 1 89.85 96 ARG A N 1
ATOM 714 C CA . ARG A 1 96 ? -6.327 7.035 5.317 1 89.85 96 ARG A CA 1
ATOM 715 C C . ARG A 1 96 ? -5.565 5.719 5.205 1 89.85 96 ARG A C 1
ATOM 717 O O . ARG A 1 96 ? -4.554 5.521 5.881 1 89.85 96 ARG A O 1
ATOM 724 N N . TYR A 1 97 ? -6.133 4.878 4.412 1 94.51 97 TYR A N 1
ATOM 725 C CA . TYR A 1 97 ? -5.584 3.528 4.342 1 94.51 97 TYR A CA 1
ATOM 726 C C . TYR A 1 97 ? -5.249 3.15 2.904 1 94.51 97 TYR A C 1
ATOM 728 O O . TYR A 1 97 ? -5.866 3.656 1.963 1 94.51 97 TYR A O 1
ATOM 736 N N . VAL A 1 98 ? -4.282 2.371 2.787 1 96.49 98 VAL A N 1
ATOM 737 C CA . VAL A 1 98 ? -3.983 1.617 1.573 1 96.49 98 VAL A CA 1
ATOM 738 C C . VAL A 1 98 ? -4.137 0.122 1.843 1 96.49 98 VAL A C 1
ATOM 740 O O . VAL A 1 98 ? -3.521 -0.415 2.766 1 96.49 98 VAL A O 1
ATOM 743 N N . VAL A 1 99 ? -4.999 -0.501 1.083 1 97.23 99 VAL A N 1
ATOM 744 C CA . VAL A 1 99 ? -5.138 -1.951 1.163 1 97.23 99 VAL A CA 1
ATOM 745 C C . VAL A 1 99 ? -4.479 -2.602 -0.051 1 97.23 99 VAL A C 1
ATOM 747 O O . VAL A 1 99 ? -4.753 -2.221 -1.192 1 97.23 99 VAL A O 1
ATOM 750 N N . VAL A 1 100 ? -3.597 -3.587 0.183 1 96.95 100 VAL A N 1
ATOM 751 C CA . VAL A 1 100 ? -2.937 -4.332 -0.884 1 96.95 100 VAL A CA 1
ATOM 752 C C . VAL A 1 100 ? -3.148 -5.83 -0.676 1 96.95 100 VAL A C 1
ATOM 754 O O . VAL A 1 100 ? -2.912 -6.35 0.417 1 96.95 100 VAL A O 1
ATOM 757 N N . CYS A 1 101 ? -3.611 -6.508 -1.726 1 96.4 101 CYS A N 1
ATOM 758 C CA . CYS A 1 101 ? -3.796 -7.953 -1.662 1 96.4 101 CYS A CA 1
ATOM 759 C C . CYS A 1 101 ? -3.117 -8.643 -2.84 1 96.4 101 CYS A C 1
ATOM 761 O O . CYS A 1 101 ? -3.182 -8.157 -3.97 1 96.4 101 CYS A O 1
ATOM 763 N N . THR A 1 102 ? -2.473 -9.716 -2.588 1 94.13 102 THR A N 1
ATOM 764 C CA . THR A 1 102 ? -1.748 -10.455 -3.615 1 94.13 102 THR A CA 1
ATOM 765 C C . THR A 1 102 ? -1.734 -11.948 -3.299 1 94.13 102 THR A C 1
ATOM 767 O O . THR A 1 102 ? -1.816 -12.342 -2.133 1 94.13 102 THR A O 1
ATOM 770 N N . GLU A 1 103 ? -1.665 -12.727 -4.326 1 92.37 103 GLU A N 1
ATOM 771 C CA . GLU A 1 103 ? -1.59 -14.174 -4.152 1 92.37 103 GLU A CA 1
ATOM 772 C C . GLU A 1 103 ? -0.159 -14.623 -3.872 1 92.37 103 GLU A C 1
ATOM 774 O O . GLU A 1 103 ? 0.068 -15.75 -3.426 1 92.37 103 GLU A O 1
ATOM 779 N N . THR A 1 104 ? 0.784 -13.725 -4.107 1 90.87 104 THR A N 1
ATOM 780 C CA . THR A 1 104 ? 2.194 -14.074 -3.965 1 90.87 104 THR A CA 1
ATOM 781 C C . THR A 1 104 ? 2.909 -13.078 -3.057 1 90.87 104 THR A C 1
ATOM 783 O O . THR A 1 104 ? 2.281 -12.175 -2.501 1 90.87 104 THR A O 1
ATOM 786 N N . SER A 1 105 ? 4.184 -13.202 -2.907 1 90.53 105 SER A N 1
ATOM 787 C CA . SER A 1 105 ? 4.991 -12.367 -2.022 1 90.53 105 SER A CA 1
ATOM 788 C C . SER A 1 105 ? 5.152 -10.96 -2.586 1 90.53 105 SER A C 1
ATOM 790 O O . SER A 1 105 ? 5.097 -10.762 -3.802 1 90.53 105 SER A O 1
ATOM 792 N N . PHE A 1 106 ? 5.349 -10.058 -1.718 1 93.04 106 PHE A N 1
ATOM 793 C CA . PHE A 1 106 ? 5.677 -8.692 -2.11 1 93.04 106 PHE A CA 1
ATOM 794 C C . PHE A 1 106 ? 6.55 -8.021 -1.056 1 93.04 106 PHE A C 1
ATOM 796 O O . PHE A 1 106 ? 6.676 -8.522 0.064 1 93.04 106 PHE A O 1
ATOM 803 N N . VAL A 1 107 ? 7.138 -6.995 -1.417 1 95.04 107 VAL A N 1
ATOM 804 C CA . VAL A 1 107 ? 7.968 -6.175 -0.542 1 95.04 107 VAL A CA 1
ATOM 805 C C . VAL A 1 107 ? 7.313 -4.811 -0.337 1 95.04 107 VAL A C 1
ATOM 807 O O . VAL A 1 107 ? 6.76 -4.234 -1.276 1 95.04 107 VAL A O 1
ATOM 810 N N . TYR A 1 108 ? 7.347 -4.332 0.887 1 95.73 108 TYR A N 1
ATOM 811 C CA . TYR A 1 108 ? 6.904 -2.959 1.105 1 95.73 108 TYR A CA 1
ATOM 812 C C . TYR A 1 108 ? 7.938 -2.172 1.9 1 95.73 108 TYR A C 1
ATOM 814 O O . TYR A 1 108 ? 8.703 -2.749 2.677 1 95.73 108 TYR A O 1
ATOM 822 N N . SER A 1 109 ? 8.021 -0.9 1.687 1 96.09 109 SER A N 1
ATOM 823 C CA . SER A 1 109 ? 8.814 0.046 2.465 1 96.09 109 SER A CA 1
ATOM 824 C C . SER A 1 109 ? 7.966 1.22 2.941 1 96.09 109 SER A C 1
ATOM 826 O O . SER A 1 109 ? 7.194 1.789 2.166 1 96.09 109 SER A O 1
ATOM 828 N N . ILE A 1 110 ? 8.085 1.515 4.211 1 94.53 110 ILE A N 1
ATOM 829 C CA . ILE A 1 110 ? 7.338 2.599 4.839 1 94.53 110 ILE A CA 1
ATOM 830 C C . ILE A 1 110 ? 8.231 3.333 5.836 1 94.53 110 ILE A C 1
ATOM 832 O O . ILE A 1 110 ? 9.324 2.863 6.162 1 94.53 110 ILE A O 1
ATOM 836 N N . ARG A 1 111 ? 7.673 4.44 6.257 1 91.42 111 ARG A N 1
ATOM 837 C CA . ARG A 1 111 ? 8.268 5.044 7.444 1 91.42 111 ARG A CA 1
ATOM 838 C C . ARG A 1 111 ? 8.021 4.185 8.679 1 91.42 111 ARG A C 1
ATOM 840 O O . ARG A 1 111 ? 6.934 3.628 8.847 1 91.42 111 ARG A O 1
ATOM 847 N N . PRO A 1 112 ? 8.965 4.184 9.566 1 90.05 112 PRO A N 1
ATOM 848 C CA . PRO A 1 112 ? 8.865 3.262 10.699 1 90.05 112 PRO A CA 1
ATOM 849 C C . PRO A 1 112 ? 7.666 3.559 11.598 1 90.05 112 PRO A C 1
ATOM 851 O O . PRO A 1 112 ? 7.227 2.69 12.355 1 90.05 112 PRO A O 1
ATOM 854 N N . ASP A 1 113 ? 7.153 4.759 11.549 1 90.06 113 ASP A N 1
ATOM 855 C CA . ASP A 1 113 ? 6.086 5.136 12.472 1 90.06 113 ASP A CA 1
ATOM 856 C C . ASP A 1 113 ? 4.712 4.856 11.867 1 90.06 113 ASP A C 1
ATOM 858 O O . ASP A 1 113 ? 3.686 5.089 12.509 1 90.06 113 ASP A O 1
ATOM 862 N N . LEU A 1 114 ? 4.665 4.336 10.721 1 92.33 114 LEU A N 1
ATOM 863 C CA . LEU A 1 114 ? 3.38 4.053 10.092 1 92.33 114 LEU A CA 1
ATOM 864 C C . LEU A 1 114 ? 2.756 2.79 10.677 1 92.33 114 LEU A C 1
ATOM 866 O O . LEU A 1 114 ? 3.464 1.832 10.994 1 92.33 114 LEU A O 1
ATOM 870 N N . ILE A 1 115 ? 1.46 2.818 10.753 1 93.79 115 ILE A N 1
ATOM 871 C CA . ILE A 1 115 ? 0.696 1.653 11.188 1 93.79 115 ILE A CA 1
ATOM 872 C C . ILE A 1 115 ? 0.507 0.693 10.015 1 93.79 115 ILE A C 1
ATOM 874 O O . ILE A 1 115 ? 0.169 1.116 8.907 1 93.79 115 ILE A O 1
ATOM 878 N N . TYR A 1 116 ? 0.763 -0.556 10.287 1 95.12 116 TYR A N 1
ATOM 879 C CA . TYR A 1 116 ? 0.582 -1.575 9.259 1 95.12 116 TYR A CA 1
ATOM 880 C C . TYR A 1 116 ? 0.223 -2.919 9.88 1 95.12 116 TYR A C 1
ATOM 882 O O . TYR A 1 116 ? 0.542 -3.178 11.043 1 95.12 116 TYR A O 1
ATOM 890 N N . CYS A 1 117 ? -0.49 -3.749 9.056 1 96.43 117 CYS A N 1
ATOM 891 C CA . CYS A 1 117 ? -0.803 -5.108 9.482 1 96.43 117 CYS A CA 1
ATOM 892 C C . CYS A 1 117 ? -1.195 -5.976 8.292 1 96.43 117 CYS A C 1
ATOM 894 O O . CYS A 1 117 ? -1.931 -5.531 7.41 1 96.43 117 CYS A O 1
ATOM 896 N N . GLY A 1 118 ? -0.692 -7.171 8.272 1 95.6 118 GLY A N 1
ATOM 897 C CA . GLY A 1 118 ? -1.061 -8.129 7.243 1 95.6 118 GLY A CA 1
ATOM 898 C C . GLY A 1 118 ? -1.639 -9.415 7.804 1 95.6 118 GLY A C 1
ATOM 899 O O . GLY A 1 118 ? -1.465 -9.715 8.987 1 95.6 118 GLY A O 1
ATOM 900 N N . ALA A 1 119 ? -2.377 -10.049 6.992 1 93.93 119 ALA A N 1
ATOM 901 C CA . ALA A 1 119 ? -2.896 -11.385 7.272 1 93.93 119 ALA A CA 1
ATOM 902 C C . ALA A 1 119 ? -2.99 -12.216 5.995 1 93.93 119 ALA A C 1
ATOM 904 O O . ALA A 1 119 ? -2.943 -11.672 4.889 1 93.93 119 ALA A O 1
ATOM 905 N N . LYS A 1 120 ? -3.093 -13.466 6.177 1 92.85 120 LYS A N 1
ATOM 906 C CA . LYS A 1 120 ? -3.211 -14.403 5.063 1 92.85 120 LYS A CA 1
ATOM 907 C C . LYS A 1 120 ? -4.403 -15.337 5.254 1 92.85 120 LYS A C 1
ATOM 909 O O . LYS A 1 120 ? -4.692 -15.761 6.375 1 92.85 120 LYS A O 1
ATOM 914 N N . ASN A 1 121 ? -5.069 -15.539 4.136 1 91.69 121 ASN A N 1
ATOM 915 C CA . ASN A 1 121 ? -5.949 -16.702 4.114 1 91.69 121 ASN A CA 1
ATOM 916 C C . ASN A 1 121 ? -5.403 -17.801 3.206 1 91.69 121 ASN A C 1
ATOM 918 O O . ASN A 1 121 ? -4.204 -17.839 2.923 1 91.69 121 ASN A O 1
ATOM 922 N N . HIS A 1 122 ? -6.149 -18.785 2.857 1 89.56 122 HIS A N 1
ATOM 923 C CA . HIS A 1 122 ? -5.665 -19.943 2.113 1 89.56 122 HIS A CA 1
ATOM 924 C C . HIS A 1 122 ? -5.203 -19.546 0.715 1 89.56 122 HIS A C 1
ATOM 926 O O . HIS A 1 122 ? -4.35 -20.214 0.126 1 89.56 122 HIS A O 1
ATOM 932 N N . ASN A 1 123 ? -5.613 -18.394 0.222 1 92.3 123 ASN A N 1
ATOM 933 C CA . ASN A 1 123 ? -5.456 -18.108 -1.2 1 92.3 123 ASN A CA 1
ATOM 934 C C . ASN A 1 123 ? -4.575 -16.884 -1.433 1 92.3 123 ASN A C 1
ATOM 936 O O . ASN A 1 123 ? -3.943 -16.759 -2.483 1 92.3 123 ASN A O 1
ATOM 940 N N . HIS A 1 124 ? -4.669 -15.961 -0.462 1 93.48 124 HIS A N 1
ATOM 941 C CA . HIS A 1 124 ? -3.944 -14.725 -0.737 1 93.48 124 HIS A CA 1
ATOM 942 C C . HIS A 1 124 ? -3.583 -13.999 0.555 1 93.48 124 HIS A C 1
ATOM 944 O O . HIS A 1 124 ? -4.028 -14.39 1.636 1 93.48 124 HIS A O 1
ATOM 950 N N . TYR A 1 125 ? -2.686 -12.988 0.445 1 93.92 125 TYR A N 1
ATOM 951 C CA . TYR A 1 125 ? -2.257 -12.058 1.483 1 93.92 125 TYR A CA 1
ATOM 952 C C . TYR A 1 125 ? -2.925 -10.699 1.309 1 93.92 125 TYR A C 1
ATOM 954 O O . TYR A 1 125 ? -3.071 -10.212 0.185 1 93.92 125 TYR A O 1
ATOM 962 N N . CYS A 1 126 ? -3.276 -10.16 2.429 1 96.33 126 CYS A N 1
ATOM 963 C CA . CYS A 1 126 ? -3.668 -8.756 2.408 1 96.33 126 CYS A CA 1
ATOM 964 C C . CYS A 1 126 ? -2.941 -7.97 3.493 1 96.33 126 CYS A C 1
ATOM 966 O O . CYS A 1 126 ? -2.732 -8.477 4.597 1 96.33 126 CYS A O 1
ATOM 968 N N . HIS A 1 127 ? -2.571 -6.801 3.148 1 96.43 127 HIS A N 1
ATOM 969 C CA . HIS A 1 127 ? -1.926 -5.877 4.074 1 96.43 127 HIS A CA 1
ATOM 970 C C . HIS A 1 127 ? -2.603 -4.511 4.052 1 96.43 127 HIS A C 1
ATOM 972 O O . HIS A 1 127 ? -3.029 -4.041 2.994 1 96.43 127 HIS A O 1
ATOM 978 N N . ILE A 1 128 ? -2.652 -3.909 5.199 1 96.6 128 ILE A N 1
ATOM 979 C CA . ILE A 1 128 ? -3.206 -2.57 5.367 1 96.6 128 ILE A CA 1
ATOM 980 C C . ILE A 1 128 ? -2.125 -1.627 5.892 1 96.6 128 ILE A C 1
ATOM 982 O O . ILE A 1 128 ? -1.369 -1.982 6.799 1 96.6 128 ILE A O 1
ATOM 986 N N . PHE A 1 129 ? -2.052 -0.499 5.27 1 95.93 129 PHE A N 1
ATOM 987 C CA . PHE A 1 129 ? -1.175 0.575 5.722 1 95.93 129 PHE A CA 1
ATOM 988 C C . PHE A 1 129 ? -1.978 1.827 6.051 1 95.93 129 PHE A C 1
ATOM 990 O O . PHE A 1 129 ? -2.782 2.287 5.238 1 95.93 129 PHE A O 1
ATOM 997 N N . ALA A 1 130 ? -1.766 2.33 7.272 1 93.33 130 ALA A N 1
ATOM 998 C CA . ALA A 1 130 ? -2.398 3.595 7.64 1 93.33 130 ALA A CA 1
ATOM 999 C C . ALA A 1 130 ? -1.436 4.764 7.449 1 93.33 130 ALA A C 1
ATOM 1001 O O . ALA A 1 130 ? -0.365 4.801 8.059 1 93.33 130 ALA A O 1
ATOM 1002 N N . ILE A 1 131 ? -1.82 5.604 6.582 1 80.85 131 ILE A N 1
ATOM 1003 C CA . ILE A 1 131 ? -0.953 6.721 6.223 1 80.85 131 ILE A CA 1
ATOM 1004 C C . ILE A 1 131 ? -1.461 8.001 6.884 1 80.85 131 ILE A C 1
ATOM 1006 O O . ILE A 1 131 ? -2.663 8.156 7.109 1 80.85 131 ILE A O 1
ATOM 1010 N N . MET B 1 1 ? -20.213 50.379 -48.182 1 32.79 1 MET B N 1
ATOM 1011 C CA . MET B 1 1 ? -20.4 50.782 -46.791 1 32.79 1 MET B CA 1
ATOM 1012 C C . MET B 1 1 ? -21.864 50.657 -46.381 1 32.79 1 MET B C 1
ATOM 1014 O O . MET B 1 1 ? -22.626 51.619 -46.484 1 32.79 1 MET B O 1
ATOM 1018 N N . ILE B 1 2 ? -22.583 49.414 -46.686 1 37.35 2 ILE B N 1
ATOM 1019 C CA . ILE B 1 2 ? -23.949 48.958 -46.454 1 37.35 2 ILE B CA 1
ATOM 1020 C C . ILE B 1 2 ? -24.178 48.754 -44.958 1 37.35 2 ILE B C 1
ATOM 1022 O O . ILE B 1 2 ? -23.546 47.896 -44.338 1 37.35 2 ILE B O 1
ATOM 1026 N N . LEU B 1 3 ? -24.618 49.844 -44.12 1 34.65 3 LEU B N 1
ATOM 1027 C CA . LEU B 1 3 ? -24.976 50.113 -42.732 1 34.65 3 LEU B CA 1
ATOM 1028 C C . LEU B 1 3 ? -26.287 49.426 -42.366 1 34.65 3 LEU B C 1
ATOM 1030 O O . LEU B 1 3 ? -27.364 49.89 -42.748 1 34.65 3 LEU B O 1
ATOM 1034 N N . LEU B 1 4 ? -26.422 48.04 -42.377 1 38.49 4 LEU B N 1
ATOM 1035 C CA . LEU B 1 4 ? -27.615 47.256 -42.074 1 38.49 4 LEU B CA 1
ATOM 1036 C C . LEU B 1 4 ? -27.994 47.391 -40.603 1 38.49 4 LEU B C 1
ATOM 1038 O O . LEU B 1 4 ? -27.29 46.884 -39.726 1 38.49 4 LEU B O 1
ATOM 1042 N N . LEU B 1 5 ? -28.568 48.592 -40.054 1 36.39 5 LEU B N 1
ATOM 1043 C CA . LEU B 1 5 ? -28.978 48.886 -38.686 1 36.39 5 LEU B CA 1
ATOM 1044 C C . LEU B 1 5 ? -30.21 48.073 -38.301 1 36.39 5 LEU B C 1
ATOM 1046 O O . LEU B 1 5 ? -31.267 48.209 -38.921 1 36.39 5 LEU B O 1
ATOM 1050 N N . ALA B 1 6 ? -30.135 46.84 -37.667 1 36.02 6 ALA B N 1
ATOM 1051 C CA . ALA B 1 6 ? -31.078 45.852 -37.151 1 36.02 6 ALA B CA 1
ATOM 1052 C C . ALA B 1 6 ? -31.919 46.434 -36.018 1 36.02 6 ALA B C 1
ATOM 1054 O O . ALA B 1 6 ? -31.381 46.859 -34.993 1 36.02 6 ALA B O 1
ATOM 1055 N N . PHE B 1 7 ? -33.162 47.076 -36.249 1 36.72 7 PHE B N 1
ATOM 1056 C CA . PHE B 1 7 ? -34.102 47.718 -35.337 1 36.72 7 PHE B CA 1
ATOM 1057 C C . PHE B 1 7 ? -34.711 46.698 -34.381 1 36.72 7 PHE B C 1
ATOM 1059 O O . PHE B 1 7 ? -35.051 45.585 -34.787 1 36.72 7 PHE B O 1
ATOM 1066 N N . VAL B 1 8 ? -34.577 46.812 -32.928 1 33.33 8 VAL B N 1
ATOM 1067 C CA . VAL B 1 8 ? -34.861 46.183 -31.642 1 33.33 8 VAL B CA 1
ATOM 1068 C C . VAL B 1 8 ? -36.358 46.253 -31.351 1 33.33 8 VAL B C 1
ATOM 1070 O O . VAL B 1 8 ? -36.917 47.342 -31.201 1 33.33 8 VAL B O 1
ATOM 1073 N N . CYS B 1 9 ? -37.241 45.342 -31.844 1 29.79 9 CYS B N 1
ATOM 1074 C CA . CYS B 1 9 ? -38.689 45.315 -31.674 1 29.79 9 CYS B CA 1
ATOM 1075 C C . CYS B 1 9 ? -39.063 45.017 -30.227 1 29.79 9 CYS B C 1
ATOM 1077 O O . CYS B 1 9 ? -38.724 43.956 -29.7 1 29.79 9 CYS B O 1
ATOM 1079 N N . VAL B 1 10 ? -39.271 46.029 -29.288 1 35.19 10 VAL B N 1
ATOM 1080 C CA . VAL B 1 10 ? -39.632 46.044 -27.874 1 35.19 10 VAL B CA 1
ATOM 1081 C C . VAL B 1 10 ? -41.083 45.601 -27.706 1 35.19 10 VAL B C 1
ATOM 1083 O O . VAL B 1 10 ? -42.005 46.298 -28.137 1 35.19 10 VAL B O 1
ATOM 1086 N N . VAL B 1 11 ? -41.453 44.292 -27.929 1 35.1 11 VAL B N 1
ATOM 1087 C CA . VAL B 1 11 ? -42.818 43.789 -27.822 1 35.1 11 VAL B CA 1
ATOM 1088 C C . VAL B 1 11 ? -43.315 43.946 -26.387 1 35.1 11 VAL B C 1
ATOM 1090 O O . VAL B 1 11 ? -42.678 43.465 -25.447 1 35.1 11 VAL B O 1
ATOM 1093 N N . HIS B 1 12 ? -43.912 45.142 -25.925 1 37.51 12 HIS B N 1
ATOM 1094 C CA . HIS B 1 12 ? -44.478 45.504 -24.63 1 37.51 12 HIS B CA 1
ATOM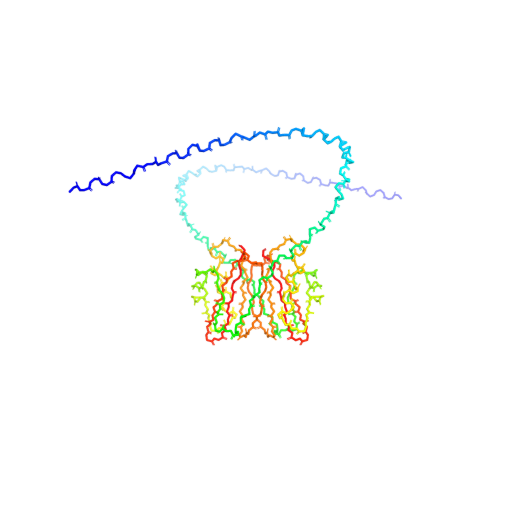 1095 C C . HIS B 1 12 ? -45.74 44.701 -24.337 1 37.51 12 HIS B C 1
ATOM 1097 O O . HIS B 1 12 ? -46.813 45.008 -24.863 1 37.51 12 HIS B O 1
ATOM 1103 N N . SER B 1 13 ? -45.989 43.363 -24.569 1 34.88 13 SER B N 1
ATOM 1104 C CA . SER B 1 13 ? -47.343 42.832 -24.453 1 34.88 13 SER B CA 1
ATOM 1105 C C . SER B 1 13 ? -47.771 42.723 -22.994 1 34.88 13 SER B C 1
ATOM 1107 O O . SER B 1 13 ? -47.213 41.926 -22.236 1 34.88 13 SER B O 1
ATOM 1109 N N . CYS B 1 14 ? -48 43.805 -22.158 1 33.13 14 CYS B N 1
ATOM 1110 C CA . CYS B 1 14 ? -48.391 43.804 -20.753 1 33.13 14 CYS B CA 1
ATOM 1111 C C . CYS B 1 14 ? -49.799 43.247 -20.579 1 33.13 14 CYS B C 1
ATOM 1113 O O . CYS B 1 14 ? -50.775 43.875 -20.993 1 33.13 14 CYS B O 1
ATOM 1115 N N . GLY B 1 15 ? -50.187 42.066 -21.171 1 31.62 15 GLY B N 1
ATOM 1116 C CA . GLY B 1 15 ? -51.59 41.696 -21.068 1 31.62 15 GLY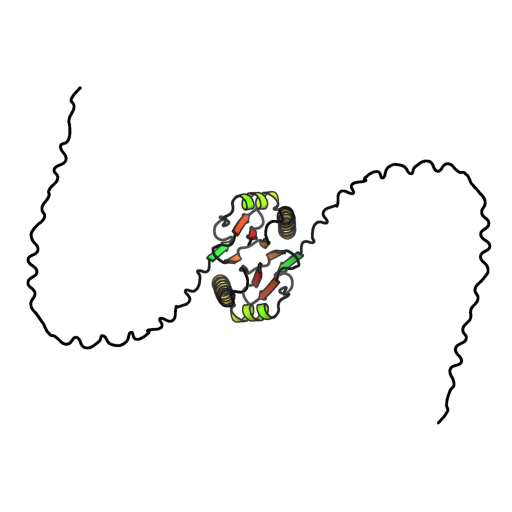 B CA 1
ATOM 1117 C C . GLY B 1 15 ? -52.081 41.61 -19.635 1 31.62 15 GLY B C 1
ATOM 1118 O O . GLY B 1 15 ? -51.325 41.237 -18.736 1 31.62 15 GLY B O 1
ATOM 1119 N N . PHE B 1 16 ? -53.246 42.327 -19.338 1 36.42 16 PHE B N 1
ATOM 1120 C CA . PHE B 1 16 ? -54.116 42.692 -18.226 1 36.42 16 PHE B CA 1
ATOM 1121 C C . PHE B 1 16 ? -54.71 41.449 -17.574 1 36.42 16 PHE B C 1
ATOM 1123 O O . PHE B 1 16 ? -55.309 40.612 -18.253 1 36.42 16 PHE B O 1
ATOM 1130 N N . LEU B 1 17 ? -54.108 40.818 -16.497 1 34.13 17 LEU B N 1
ATOM 1131 C CA . LEU B 1 17 ? -54.36 39.683 -15.617 1 34.13 17 LEU B CA 1
ATOM 1132 C C . LEU B 1 17 ? -55.604 39.92 -14.767 1 34.13 17 LEU B C 1
ATOM 1134 O O . LEU B 1 17 ? -55.657 40.876 -13.99 1 34.13 17 LEU B O 1
ATOM 1138 N N . ALA B 1 18 ? -56.793 39.88 -15.282 1 36.46 18 ALA B N 1
ATOM 1139 C CA . ALA B 1 18 ? -57.972 40.074 -14.442 1 36.46 18 ALA B CA 1
ATOM 1140 C C . ALA B 1 18 ? -58.063 38.994 -13.367 1 36.46 18 ALA B C 1
ATOM 1142 O O . ALA B 1 18 ? -57.962 37.802 -13.666 1 36.46 18 ALA B O 1
ATOM 1143 N N . PRO B 1 19 ? -57.755 39.227 -12.003 1 33.14 19 PRO B N 1
ATOM 1144 C CA . PRO B 1 19 ? -57.695 38.363 -10.822 1 33.14 19 PRO B CA 1
ATOM 1145 C C . PRO B 1 19 ? -59.075 37.912 -10.35 1 33.14 19 PRO B C 1
ATOM 1147 O O . PRO B 1 19 ? -59.926 38.746 -10.033 1 33.14 19 PRO B O 1
ATOM 1150 N N . MET B 1 20 ? -59.813 37.068 -11.035 1 29.48 20 MET B N 1
ATOM 1151 C CA . MET B 1 20 ? -61.104 36.601 -10.536 1 29.48 20 MET B CA 1
ATOM 1152 C C . MET B 1 20 ? -60.956 35.956 -9.162 1 29.48 20 MET B C 1
ATOM 1154 O O . MET B 1 20 ? -60.106 35.085 -8.97 1 29.48 20 MET B O 1
ATOM 1158 N N . MET B 1 21 ? -61.294 36.626 -8.055 1 31.38 21 MET B N 1
ATOM 1159 C CA . MET B 1 21 ? -61.169 36.42 -6.615 1 31.38 21 MET B CA 1
ATOM 1160 C C . MET B 1 21 ? -62.158 35.366 -6.128 1 31.38 21 MET B C 1
ATOM 1162 O O . MET B 1 21 ? -63.36 35.626 -6.047 1 31.38 21 MET B O 1
ATOM 1166 N N . SER B 1 22 ? -62.513 34.266 -6.785 1 36.04 22 SER B N 1
ATOM 1167 C CA . SER B 1 22 ? -63.525 33.417 -6.164 1 36.04 22 SER B CA 1
ATOM 1168 C C . SER B 1 22 ? -63.075 32.937 -4.788 1 36.04 22 SER B C 1
ATOM 1170 O O . SER B 1 22 ? -61.889 32.678 -4.572 1 36.04 22 SER B O 1
ATOM 1172 N N . GLY B 1 23 ? -63.795 33.367 -3.669 1 33.18 23 GLY B N 1
ATOM 1173 C CA . GLY B 1 23 ? -63.689 33.229 -2.226 1 33.18 23 GLY B CA 1
ATOM 1174 C C . GLY B 1 23 ? -63.836 31.795 -1.751 1 33.18 23 GLY B C 1
ATOM 1175 O O . GLY B 1 23 ? -64.939 31.245 -1.754 1 33.18 23 GLY B O 1
ATOM 1176 N N . CYS B 1 24 ? -63.287 30.75 -2.289 1 33.07 24 CYS B N 1
ATOM 1177 C CA . CYS B 1 24 ? -63.42 29.373 -1.829 1 33.07 24 CYS B CA 1
ATOM 1178 C C . CYS B 1 24 ? -62.943 29.23 -0.389 1 33.07 24 CYS B C 1
ATOM 1180 O O . CYS B 1 24 ? -61.804 29.578 -0.07 1 33.07 24 CYS B O 1
ATOM 1182 N N . GLY B 1 25 ? -63.776 29.49 0.614 1 37.28 25 GLY B N 1
ATOM 1183 C CA . GLY B 1 25 ? -63.56 29.335 2.043 1 37.28 25 GLY B CA 1
ATOM 1184 C C . GLY B 1 25 ? -63.123 27.935 2.432 1 37.28 25 GLY B C 1
ATOM 1185 O O . GLY B 1 25 ? -63.915 27.158 2.969 1 37.28 25 GLY B O 1
ATOM 1186 N N . GLY B 1 26 ? -62.704 27.06 1.576 1 37.69 26 GLY B N 1
ATOM 1187 C CA . GLY B 1 26 ? -62.416 25.725 2.076 1 37.69 26 GLY B CA 1
ATOM 1188 C C . GLY B 1 26 ? -61.397 25.716 3.2 1 37.69 26 GLY B C 1
ATOM 1189 O O . GLY B 1 26 ? -60.436 26.487 3.179 1 37.69 26 GLY B O 1
ATOM 1190 N N . GLY B 1 27 ? -61.863 25.641 4.454 1 41.29 27 GLY B N 1
ATOM 1191 C CA . GLY B 1 27 ? -61.013 25.409 5.611 1 41.29 27 GLY B CA 1
ATOM 1192 C C . GLY B 1 27 ? -59.947 24.358 5.366 1 41.29 27 GLY B C 1
ATOM 1193 O O . GLY B 1 27 ? -60.261 23.215 5.027 1 41.29 27 GLY B O 1
ATOM 1194 N N . CYS B 1 28 ? -58.894 24.721 4.728 1 39.58 28 CYS B N 1
ATOM 1195 C CA . CYS B 1 28 ? -57.73 23.871 4.504 1 39.58 28 CYS B CA 1
ATOM 1196 C C . CYS B 1 28 ? -57.221 23.286 5.816 1 39.58 28 CYS B C 1
ATOM 1198 O O . CYS B 1 28 ? -57.033 24.013 6.793 1 39.58 28 CYS B O 1
ATOM 1200 N N . ALA B 1 29 ? -57.831 22.123 6.118 1 51.5 29 ALA B N 1
ATOM 1201 C CA . ALA B 1 29 ? -57.228 21.368 7.213 1 51.5 29 ALA B CA 1
ATOM 1202 C C . ALA B 1 29 ? -55.711 21.534 7.223 1 51.5 29 ALA B C 1
ATOM 1204 O O . ALA B 1 29 ? -55.098 21.764 6.177 1 51.5 29 ALA B O 1
ATOM 1205 N N . PRO B 1 30 ? -55.142 22.018 8.373 1 48.71 30 PRO B N 1
ATOM 1206 C CA . PRO B 1 30 ? -53.688 22.184 8.43 1 48.71 30 PRO B CA 1
ATOM 1207 C C . PRO B 1 30 ? -52.934 20.977 7.875 1 48.71 30 PRO B C 1
ATOM 1209 O O . PRO B 1 30 ? -53.46 19.861 7.879 1 48.71 30 PRO B O 1
ATOM 1212 N N . PRO B 1 31 ? -52.044 21.168 6.892 1 54.36 31 PRO B N 1
ATOM 1213 C CA . PRO B 1 31 ? -51.267 20.052 6.347 1 54.36 31 PRO B CA 1
ATOM 1214 C C . PRO B 1 31 ? -50.673 19.16 7.434 1 54.36 31 PRO B C 1
ATOM 1216 O O . PRO B 1 31 ? -50.454 19.615 8.56 1 54.36 31 PRO B O 1
ATOM 1219 N N . PRO B 1 32 ? -50.972 17.888 7.35 1 54.67 32 PRO B N 1
ATOM 1220 C CA . PRO B 1 32 ? -50.427 16.96 8.344 1 54.67 32 PRO B CA 1
ATOM 1221 C C . PRO B 1 32 ? -48.985 17.285 8.725 1 54.67 32 PRO B C 1
ATOM 1223 O O . PRO B 1 32 ? -48.275 17.949 7.965 1 54.67 32 PRO B O 1
ATOM 1226 N N . PRO B 1 33 ? -48.678 17.173 10.035 1 45.05 33 PRO B N 1
ATOM 1227 C CA . PRO B 1 33 ? -47.298 17.428 10.456 1 45.05 33 PRO B CA 1
ATOM 1228 C C . PRO B 1 33 ? -46.272 16.721 9.574 1 45.05 33 PRO B C 1
ATOM 1230 O O . PRO B 1 33 ? -46.594 15.725 8.922 1 45.05 33 PRO B O 1
ATOM 1233 N N . PHE B 1 34 ? -45.271 17.418 9.085 1 45.06 34 PHE B N 1
ATOM 1234 C CA . PHE B 1 34 ? -44.118 16.909 8.351 1 45.06 34 PHE B CA 1
ATOM 1235 C C . PHE B 1 34 ? -43.606 15.616 8.976 1 45.06 34 PHE B C 1
ATOM 1237 O O . PHE B 1 34 ? -43.276 15.583 10.163 1 45.06 34 PHE B O 1
ATOM 1244 N N . CYS B 1 35 ? -44.268 14.425 8.842 1 44.58 35 CYS B N 1
ATOM 1245 C CA . CYS B 1 35 ? -43.534 13.21 9.177 1 44.58 35 CYS B CA 1
ATOM 1246 C C . CYS B 1 35 ? -42.043 13.385 8.916 1 44.58 35 CYS B C 1
ATOM 1248 O O . CYS B 1 35 ? -41.642 13.781 7.82 1 44.58 35 CYS B O 1
ATOM 1250 N N . GLY B 1 36 ? -41.372 13.858 9.875 1 39.91 36 GLY B N 1
ATOM 1251 C CA . GLY B 1 36 ? -39.92 13.788 9.828 1 39.91 36 GLY B CA 1
ATOM 1252 C C . GLY B 1 36 ? -39.404 12.483 9.251 1 39.91 36 GLY B C 1
ATOM 1253 O O . GLY B 1 36 ? -39.416 11.452 9.926 1 39.91 36 GLY B O 1
ATOM 1254 N N . CYS B 1 37 ? -39.88 11.93 8.052 1 43.96 37 CYS B N 1
ATOM 1255 C CA . CYS B 1 37 ? -39.096 10.872 7.426 1 43.96 37 CYS B CA 1
ATOM 1256 C C . CYS B 1 37 ? -37.605 11.088 7.657 1 43.96 37 CYS B C 1
ATOM 1258 O O . CYS B 1 37 ? -37.013 12.009 7.091 1 43.96 37 CYS B O 1
ATOM 1260 N N . GLY B 1 38 ? -37.136 11.089 8.831 1 41.01 38 GLY B N 1
ATOM 1261 C CA . GLY B 1 38 ? -35.695 10.932 8.953 1 41.01 38 GLY B CA 1
ATOM 1262 C C . GLY B 1 38 ? -35.098 10.051 7.872 1 41.01 38 GLY B C 1
ATOM 1263 O O . GLY B 1 38 ? -35.309 8.837 7.866 1 41.01 38 GLY B O 1
ATOM 1264 N N . ARG B 1 39 ? -35.156 10.396 6.658 1 39.9 39 ARG B N 1
ATOM 1265 C CA . ARG B 1 39 ? -34.336 9.689 5.681 1 39.9 39 ARG B CA 1
ATOM 1266 C C . ARG B 1 39 ? -32.98 9.316 6.271 1 39.9 39 ARG B C 1
ATOM 1268 O O . ARG B 1 39 ? -32.211 10.191 6.676 1 39.9 39 ARG B O 1
ATOM 1275 N N . LYS B 1 40 ? -32.983 8.218 7.023 1 43.45 40 LYS B N 1
ATOM 1276 C CA . LYS B 1 40 ? -31.657 7.677 7.303 1 43.45 40 LYS B CA 1
ATOM 1277 C C . LYS B 1 40 ? -30.681 8.005 6.176 1 43.45 40 LYS B C 1
ATOM 1279 O O . LYS B 1 40 ? -30.948 7.707 5.01 1 43.45 40 LYS B O 1
ATOM 1284 N N . LYS B 1 41 ? -30.027 9.141 6.214 1 44.69 41 LYS B N 1
ATOM 1285 C CA . LYS B 1 41 ? -28.874 9.372 5.349 1 44.69 41 LYS B CA 1
ATOM 1286 C C . LYS B 1 41 ? -28.114 8.075 5.088 1 44.69 41 LYS B C 1
ATOM 1288 O O . LYS B 1 41 ? -27.644 7.425 6.025 1 44.69 41 LYS B O 1
ATOM 1293 N N . ARG B 1 42 ? -28.651 7.274 4.212 1 42.3 42 ARG B N 1
ATOM 1294 C CA . ARG B 1 42 ? -27.772 6.205 3.749 1 42.3 42 ARG B CA 1
ATOM 1295 C C . ARG B 1 42 ? -26.336 6.7 3.608 1 42.3 42 ARG B C 1
ATOM 1297 O O . ARG B 1 42 ? -26.074 7.66 2.879 1 42.3 42 ARG B O 1
ATOM 1304 N N . SER B 1 43 ? -25.645 6.695 4.683 1 45.19 43 SER B N 1
ATOM 1305 C CA . SER B 1 43 ? -24.218 6.933 4.497 1 45.19 43 SER B CA 1
ATOM 1306 C C . SER B 1 43 ? -23.742 6.411 3.146 1 45.19 43 SER B C 1
ATOM 1308 O O . SER B 1 43 ? -23.947 5.24 2.82 1 45.19 43 SER B O 1
ATOM 1310 N N . ILE B 1 44 ? -23.958 7.094 2.104 1 47.83 44 ILE B N 1
ATOM 1311 C CA . ILE B 1 44 ? -23.36 6.742 0.821 1 47.83 44 ILE B CA 1
ATOM 1312 C C . ILE B 1 44 ? -21.959 6.177 1.041 1 47.83 44 ILE B C 1
ATOM 1314 O O . ILE B 1 44 ? -21.082 6.864 1.571 1 47.83 44 ILE B O 1
ATOM 1318 N N . ALA B 1 45 ? -22.005 4.937 1.131 1 53.85 45 ALA B N 1
ATOM 1319 C CA . ALA B 1 45 ? -20.684 4.315 1.166 1 53.85 45 ALA B CA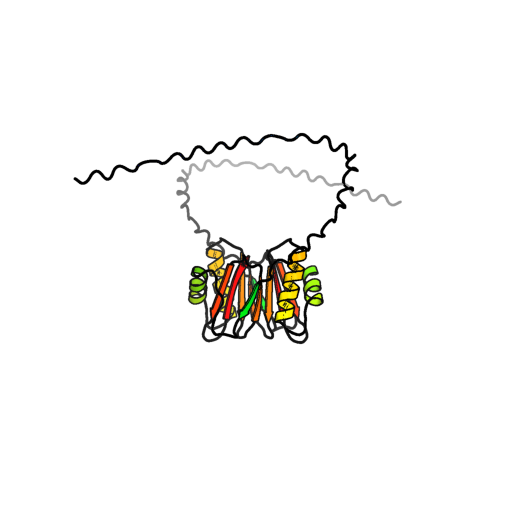 1
ATOM 1320 C C . ALA B 1 45 ? -19.719 5.022 0.219 1 53.85 45 ALA B C 1
ATOM 1322 O O . ALA B 1 45 ? -20.067 5.313 -0.928 1 53.85 45 ALA B O 1
ATOM 1323 N N . LYS B 1 46 ? -18.797 5.799 0.672 1 64.1 46 LYS B N 1
ATOM 1324 C CA . LYS B 1 46 ? -17.796 6.473 -0.151 1 64.1 46 LYS B CA 1
ATOM 1325 C C . LYS B 1 46 ? -17.185 5.515 -1.168 1 64.1 46 LYS B C 1
ATOM 1327 O O . LYS B 1 46 ? -16.93 4.349 -0.857 1 64.1 46 LYS B O 1
ATOM 1332 N N . PRO B 1 47 ? -17.198 5.929 -2.357 1 75.14 47 PRO B N 1
ATOM 1333 C CA . PRO B 1 47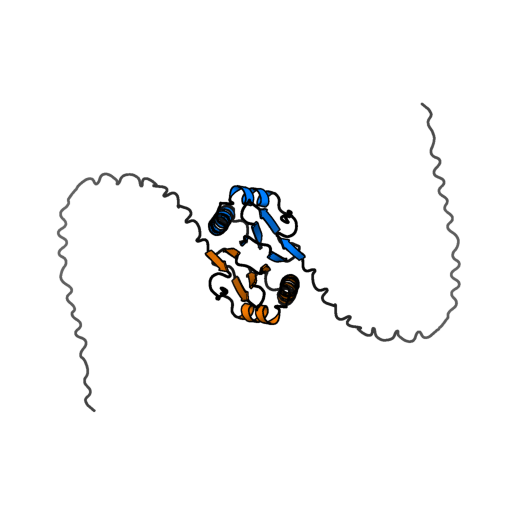 ? -16.697 5.053 -3.419 1 75.14 47 PRO B CA 1
ATOM 1334 C C . PRO B 1 47 ? -15.305 4.501 -3.121 1 75.14 47 PRO B C 1
ATOM 1336 O O . PRO B 1 47 ? -14.436 5.234 -2.641 1 75.14 47 PRO B O 1
ATOM 1339 N N . VAL B 1 48 ? -15.255 3.203 -3.132 1 79.78 48 VAL B N 1
ATOM 1340 C CA . VAL B 1 48 ? -13.967 2.527 -3.023 1 79.78 48 VAL B CA 1
ATOM 1341 C C . VAL B 1 48 ? -13.301 2.459 -4.396 1 79.78 48 VAL B C 1
ATOM 1343 O O . VAL B 1 48 ? -13.906 1.996 -5.365 1 79.78 48 VAL B O 1
ATOM 1346 N N . PHE B 1 49 ? -12.169 3.135 -4.497 1 89.04 49 PHE B N 1
ATOM 1347 C CA . PHE B 1 49 ? -11.346 2.962 -5.688 1 89.04 49 PHE B CA 1
ATOM 1348 C C . PHE B 1 49 ? -10.423 1.758 -5.538 1 89.04 49 PHE B C 1
ATOM 1350 O O . PHE B 1 49 ? -9.797 1.575 -4.492 1 89.04 49 PHE B O 1
ATOM 1357 N N . TYR B 1 50 ? -10.456 0.947 -6.515 1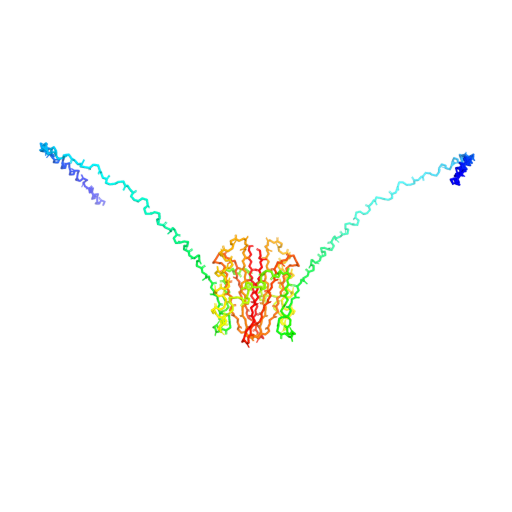 89.45 50 TYR B N 1
ATOM 1358 C CA . TYR B 1 50 ? -9.523 -0.175 -6.494 1 89.45 50 TYR B CA 1
ATOM 1359 C C . TYR B 1 50 ? -8.829 -0.333 -7.841 1 89.45 50 TYR B C 1
ATOM 1361 O O . TYR B 1 50 ? -9.353 0.099 -8.871 1 89.45 50 TYR B O 1
ATOM 1369 N N . GLY B 1 51 ? -7.654 -0.753 -7.812 1 90.1 51 GLY B N 1
ATOM 1370 C CA . GLY B 1 51 ? -6.873 -1.05 -9.002 1 90.1 51 GLY B CA 1
ATOM 1371 C C . GLY B 1 51 ? -6.309 -2.459 -9.01 1 90.1 51 GLY B C 1
ATOM 1372 O O . GLY B 1 51 ? -6.055 -3.037 -7.951 1 90.1 51 GLY B O 1
ATOM 1373 N N . ILE B 1 52 ? -6.215 -2.977 -10.214 1 88.3 52 ILE B N 1
ATOM 1374 C CA . ILE B 1 52 ? -5.552 -4.259 -10.426 1 88.3 52 ILE B CA 1
ATOM 1375 C C . ILE B 1 52 ? -4.261 -4.048 -11.213 1 88.3 52 ILE B C 1
ATOM 1377 O O . ILE B 1 52 ? -4.285 -3.527 -12.33 1 88.3 52 ILE B O 1
ATOM 1381 N N . VAL B 1 53 ? -3.211 -4.397 -10.571 1 88.19 53 VAL B N 1
ATOM 1382 C CA . VAL B 1 53 ? -1.906 -4.246 -11.205 1 88.19 53 VAL B CA 1
ATOM 1383 C C . VAL B 1 53 ? -1.489 -5.566 -11.851 1 88.19 53 VAL B C 1
ATOM 1385 O O . VAL B 1 53 ? -1.691 -6.637 -11.274 1 88.19 53 VAL B O 1
ATOM 1388 N N . GLY B 1 54 ? -0.7 -5.455 -13.005 1 78.56 54 GLY B N 1
ATOM 1389 C CA . GLY B 1 54 ? -0.144 -6.626 -13.663 1 78.56 54 GLY B CA 1
ATOM 1390 C C . GLY B 1 54 ? -1.053 -7.196 -14.736 1 78.56 54 GLY B C 1
ATOM 1391 O O . GLY B 1 54 ? -0.614 -7.991 -15.57 1 78.56 54 GLY B O 1
ATOM 1392 N N . LYS B 1 55 ? -2.349 -7.079 -14.632 1 67.97 55 LYS B N 1
ATOM 1393 C CA . LYS B 1 55 ? -3.21 -7.664 -15.656 1 67.97 55 LYS B CA 1
ATOM 1394 C C . LYS B 1 55 ? -3.019 -6.968 -17 1 67.97 55 LYS B C 1
ATOM 1396 O O . LYS B 1 55 ? -2.856 -7.627 -18.029 1 67.97 55 LYS B O 1
ATOM 1401 N N . ASP B 1 56 ? -3.217 -5.602 -17.027 1 61.77 56 ASP B N 1
ATOM 1402 C CA . ASP B 1 56 ? -2.966 -4.886 -18.274 1 61.77 56 ASP B CA 1
ATOM 1403 C C . ASP B 1 56 ? -1.781 -3.934 -18.132 1 61.77 56 ASP B C 1
ATOM 1405 O O . ASP B 1 56 ? -1.606 -3.303 -17.087 1 61.77 56 ASP B O 1
ATOM 1409 N N . ASP B 1 57 ? -0.749 -4.305 -18.952 1 59.52 57 ASP B N 1
ATOM 1410 C CA . ASP B 1 57 ? 0.552 -3.647 -19.033 1 59.52 57 ASP B CA 1
ATOM 1411 C C . ASP B 1 57 ? 0.506 -2.258 -18.402 1 59.52 57 ASP B C 1
ATOM 1413 O O . ASP B 1 57 ? 1.539 -1.717 -18.002 1 59.52 57 ASP B O 1
ATOM 1417 N N . ASP B 1 58 ? -0.698 -1.735 -18.159 1 64.61 58 ASP B N 1
ATOM 1418 C CA . ASP B 1 58 ? -0.6 -0.327 -17.788 1 64.61 58 ASP B CA 1
ATOM 1419 C C . ASP B 1 58 ? -0.666 -0.152 -16.272 1 64.61 58 ASP B C 1
ATOM 1421 O O . ASP B 1 58 ? -1.556 -0.7 -15.618 1 64.61 58 ASP B O 1
ATOM 1425 N N . VAL B 1 59 ? 0.452 0.329 -15.76 1 77.34 59 VAL B N 1
ATOM 1426 C CA . VAL B 1 59 ? 0.47 0.669 -14.341 1 77.34 59 VAL B CA 1
ATOM 1427 C C . VAL B 1 59 ? -0.306 1.963 -14.109 1 77.34 59 VAL B C 1
ATOM 1429 O O . VAL B 1 59 ? -0.127 2.941 -14.839 1 77.34 59 VAL B O 1
ATOM 1432 N N . LEU B 1 60 ? -1.284 1.968 -13.278 1 87.91 60 LEU B N 1
ATOM 1433 C CA . LEU B 1 60 ? -2.138 3.099 -12.934 1 87.91 60 LEU B CA 1
ATOM 1434 C C . LEU B 1 60 ? -1.341 4.186 -12.221 1 87.91 60 LEU B C 1
ATOM 1436 O O . LEU B 1 60 ? -0.429 3.885 -11.447 1 87.91 60 LEU B O 1
ATOM 1440 N N . CYS B 1 61 ? -1.708 5.428 -12.742 1 94.33 61 CYS B N 1
ATOM 1441 C CA . CYS B 1 61 ? -0.977 6.554 -12.172 1 94.33 61 CYS B CA 1
ATOM 1442 C C . CYS B 1 61 ? -1.797 7.835 -12.255 1 94.33 61 CYS B C 1
ATOM 1444 O O . CYS B 1 61 ? -2.305 8.184 -13.322 1 94.33 61 CYS B O 1
ATOM 1446 N N . ASN B 1 62 ? -1.854 8.571 -11.128 1 93.44 62 ASN B N 1
ATOM 1447 C CA . ASN B 1 62 ? -2.515 9.871 -11.167 1 93.44 62 ASN B CA 1
ATOM 1448 C C . ASN B 1 62 ? -1.547 11.003 -10.837 1 93.44 62 ASN B C 1
ATOM 1450 O O . ASN B 1 62 ? -1.97 12.127 -10.559 1 93.44 62 ASN B O 1
ATOM 1454 N N . HIS B 1 63 ? -0.278 10.713 -10.771 1 93.74 63 HIS B N 1
ATOM 1455 C CA . HIS B 1 63 ? 0.764 11.68 -10.447 1 93.74 63 HIS B CA 1
ATOM 1456 C C . HIS B 1 63 ? 2.001 11.467 -11.313 1 93.74 63 HIS B C 1
ATOM 1458 O O . HIS B 1 63 ? 2.934 10.769 -10.91 1 93.74 63 HIS B O 1
ATOM 1464 N N . PRO B 1 64 ? 2.123 12.156 -12.391 1 90.83 64 PRO B N 1
ATOM 1465 C CA . PRO B 1 64 ? 3.155 11.893 -13.397 1 90.83 64 PRO B CA 1
ATOM 1466 C C . PRO B 1 64 ? 4.57 12.07 -12.85 1 90.83 64 PRO B C 1
ATOM 1468 O O . PRO B 1 64 ? 5.488 11.356 -13.261 1 90.83 64 PRO B O 1
ATOM 1471 N N . GLU B 1 65 ? 4.82 13.03 -11.972 1 91.28 65 GLU B N 1
ATOM 1472 C CA . GLU B 1 65 ? 6.153 13.228 -11.411 1 91.28 65 GLU B CA 1
ATOM 1473 C C . GLU B 1 65 ? 6.598 12.012 -10.603 1 91.28 65 GLU B C 1
ATOM 1475 O O . GLU B 1 65 ? 7.785 11.683 -10.569 1 91.28 65 GLU B O 1
ATOM 1480 N N . LEU B 1 66 ? 5.688 11.354 -10.015 1 93.62 66 LEU B N 1
ATOM 1481 C CA . LEU B 1 66 ? 5.991 10.14 -9.265 1 93.62 66 LEU B CA 1
ATOM 1482 C C . LEU B 1 66 ? 6.411 9.013 -10.202 1 93.62 66 LEU B C 1
ATOM 1484 O O . LEU B 1 66 ? 7.268 8.197 -9.853 1 93.62 66 LEU B O 1
ATOM 1488 N N . LYS B 1 67 ? 5.824 9.029 -11.355 1 93.61 67 LYS B N 1
ATOM 1489 C CA . LYS B 1 67 ? 6.169 7.999 -12.33 1 93.61 67 LYS B CA 1
ATOM 1490 C C . LYS B 1 67 ? 7.651 8.056 -12.689 1 93.61 67 LYS B C 1
ATOM 1492 O O . LYS B 1 67 ? 8.319 7.023 -12.756 1 93.61 67 LYS B O 1
ATOM 1497 N N . LYS B 1 68 ? 8.092 9.243 -12.919 1 94.35 68 LYS B N 1
ATOM 1498 C CA . LYS B 1 68 ? 9.507 9.421 -13.233 1 94.35 68 LYS B CA 1
ATOM 1499 C C . LYS B 1 68 ? 10.389 8.962 -12.076 1 94.35 68 LYS B C 1
ATOM 1501 O O . LYS B 1 68 ? 11.418 8.318 -12.29 1 94.35 68 LYS B O 1
ATOM 1506 N N . LEU B 1 69 ? 9.981 9.368 -10.906 1 95.51 69 LEU B N 1
ATOM 1507 C CA . LEU B 1 69 ? 10.745 8.971 -9.729 1 95.51 69 LEU B CA 1
ATOM 1508 C C . LEU B 1 69 ? 10.841 7.452 -9.629 1 95.51 69 LEU B C 1
ATOM 1510 O O . LEU B 1 69 ? 11.904 6.913 -9.312 1 95.51 69 LEU B O 1
ATOM 1514 N N . ILE B 1 70 ? 9.758 6.7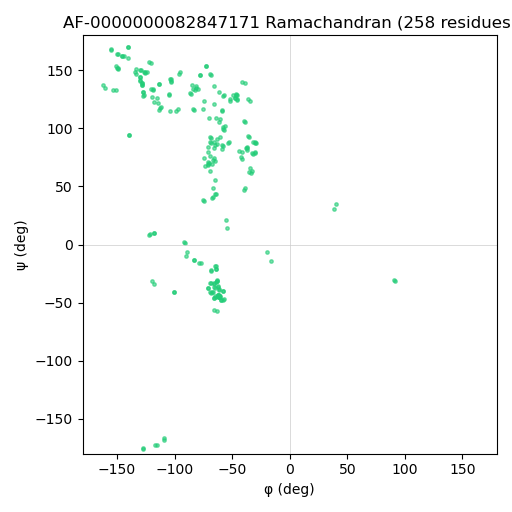2 -9.933 1 96.99 70 ILE B N 1
ATOM 1515 C CA . ILE B 1 70 ? 9.744 5.264 -9.857 1 96.99 70 ILE B CA 1
ATOM 1516 C C . ILE B 1 70 ? 10.696 4.683 -10.9 1 96.99 70 ILE B C 1
ATOM 1518 O O . ILE B 1 70 ? 11.55 3.854 -10.576 1 96.99 70 ILE B O 1
ATOM 1522 N N . ARG B 1 71 ? 10.611 5.166 -12.026 1 95.69 71 ARG B N 1
ATOM 1523 C CA . ARG B 1 71 ? 11.413 4.616 -13.114 1 95.69 71 ARG B CA 1
ATOM 1524 C C . ARG B 1 71 ? 12.9 4.843 -12.867 1 95.69 71 ARG B C 1
ATOM 1526 O O . ARG B 1 71 ? 13.727 3.99 -13.196 1 95.69 71 ARG B O 1
ATOM 1533 N N . ASP B 1 72 ? 13.227 5.927 -12.256 1 96.76 72 ASP B N 1
ATOM 1534 C CA . ASP B 1 72 ? 14.619 6.298 -12.025 1 96.76 72 ASP B CA 1
ATOM 1535 C C . ASP B 1 72 ? 15.214 5.502 -10.866 1 96.76 72 ASP B C 1
ATOM 1537 O O . ASP B 1 72 ? 16.434 5.47 -10.689 1 96.76 72 ASP B O 1
ATOM 1541 N N . ASN B 1 73 ? 14.366 4.871 -10.043 1 97.28 73 ASN B N 1
ATOM 1542 C CA . ASN B 1 73 ? 14.883 4.248 -8.829 1 97.28 73 ASN B CA 1
ATOM 1543 C C . ASN B 1 73 ? 14.572 2.754 -8.79 1 97.28 73 ASN B C 1
ATOM 1545 O O . ASN B 1 73 ? 14.722 2.112 -7.749 1 97.28 73 ASN B O 1
ATOM 1549 N N . MET B 1 74 ? 14.052 2.137 -9.875 1 96.99 74 MET B N 1
ATOM 1550 C CA . MET B 1 74 ? 13.83 0.695 -9.938 1 96.99 74 MET B CA 1
ATOM 1551 C C . MET B 1 74 ? 15.122 -0.04 -10.279 1 96.99 74 MET B C 1
ATOM 1553 O O . MET B 1 74 ? 15.853 0.367 -11.184 1 96.99 74 MET B O 1
ATOM 1557 N N . HIS B 1 75 ? 15.367 -1.097 -9.561 1 97.6 75 HIS B N 1
ATOM 1558 C CA . HIS B 1 75 ? 16.553 -1.935 -9.694 1 97.6 75 HIS B CA 1
ATOM 1559 C C . HIS B 1 75 ? 16.185 -3.341 -10.156 1 97.6 75 HIS B C 1
ATOM 1561 O O . HIS B 1 75 ? 15.038 -3.596 -10.531 1 97.6 75 HIS B O 1
ATOM 1567 N N . GLN B 1 76 ? 17.177 -4.208 -10.163 1 96.81 76 GLN B N 1
ATOM 1568 C CA . GLN B 1 76 ? 16.963 -5.575 -10.627 1 96.81 76 GLN B CA 1
ATOM 1569 C C . GLN B 1 76 ? 16.11 -6.365 -9.638 1 96.81 76 GLN B C 1
ATOM 1571 O O . GLN B 1 76 ? 15.247 -7.148 -10.041 1 96.81 76 GLN B O 1
ATOM 1576 N N . GLU B 1 77 ? 16.364 -6.092 -8.365 1 95.95 77 GLU B N 1
ATOM 1577 C CA . GLU B 1 77 ? 15.63 -6.804 -7.323 1 95.95 77 GLU B CA 1
ATOM 1578 C C . GLU B 1 77 ? 14.543 -5.924 -6.713 1 95.95 77 GLU B C 1
ATOM 1580 O O . GLU B 1 77 ? 14.764 -4.737 -6.467 1 95.95 77 GLU B O 1
ATOM 1585 N N . MET B 1 78 ? 13.48 -6.519 -6.425 1 95.2 78 MET B N 1
ATOM 1586 C CA . MET B 1 78 ? 12.333 -5.765 -5.926 1 95.2 78 MET B CA 1
ATOM 1587 C C . MET B 1 78 ? 12.633 -5.16 -4.559 1 95.2 78 MET B C 1
ATOM 1589 O O . MET B 1 78 ? 12.178 -4.057 -4.25 1 95.2 78 MET B O 1
ATOM 1593 N N . GLU B 1 79 ? 13.388 -5.87 -3.671 1 95.29 79 GLU B N 1
ATOM 1594 C CA . GLU B 1 79 ? 13.732 -5.35 -2.351 1 95.29 79 GLU B CA 1
ATOM 1595 C C . GLU B 1 79 ? 14.546 -4.064 -2.46 1 95.29 79 GLU B C 1
ATOM 1597 O O . GLU B 1 79 ? 14.253 -3.078 -1.781 1 95.29 79 GLU B O 1
ATOM 1602 N N . ASN B 1 80 ? 15.51 -4.101 -3.357 1 97.05 80 ASN B N 1
ATOM 1603 C CA . ASN B 1 80 ? 16.341 -2.921 -3.565 1 97.05 80 ASN B CA 1
ATOM 1604 C C . ASN B 1 80 ? 15.54 -1.77 -4.168 1 97.05 80 ASN B C 1
ATOM 1606 O O . ASN B 1 80 ? 15.75 -0.609 -3.812 1 97.05 80 ASN B O 1
ATOM 1610 N N . SER B 1 81 ? 14.686 -2.079 -5.103 1 97.63 81 SER B N 1
ATOM 1611 C CA . SER B 1 81 ? 13.814 -1.055 -5.67 1 97.63 81 SER B CA 1
ATOM 1612 C C . SER B 1 81 ? 12.971 -0.387 -4.589 1 97.63 81 SER B C 1
ATOM 1614 O O . SER B 1 81 ? 12.887 0.841 -4.531 1 97.63 81 SER B O 1
ATOM 1616 N N . SER B 1 82 ? 12.367 -1.179 -3.733 1 97.19 82 SER B N 1
ATOM 1617 C CA . SER B 1 82 ? 11.495 -0.66 -2.684 1 97.19 82 SER B CA 1
ATOM 1618 C C . SER B 1 82 ? 12.25 0.282 -1.752 1 97.19 82 SER B C 1
ATOM 1620 O O . SER B 1 82 ? 11.779 1.381 -1.456 1 97.19 82 SER B O 1
ATOM 1622 N N . LYS B 1 83 ? 13.376 -0.091 -1.307 1 96.45 83 LYS B N 1
ATOM 1623 C CA . LYS B 1 83 ? 14.188 0.71 -0.396 1 96.45 83 LYS B CA 1
ATOM 1624 C C . LYS B 1 83 ? 14.65 2.002 -1.064 1 96.45 83 LYS B C 1
ATOM 1626 O O . LYS B 1 83 ? 14.616 3.071 -0.45 1 96.45 83 LYS B O 1
ATOM 1631 N N . ALA B 1 84 ? 15.091 1.861 -2.29 1 97.12 84 ALA B N 1
ATOM 1632 C CA . ALA B 1 84 ? 15.572 3.028 -3.025 1 97.12 84 ALA B CA 1
ATOM 1633 C C . ALA B 1 84 ? 14.455 4.048 -3.227 1 97.12 84 ALA B C 1
ATOM 1635 O O . ALA B 1 84 ? 14.674 5.253 -3.087 1 97.12 84 ALA B O 1
ATOM 1636 N N . LEU B 1 85 ? 13.324 3.551 -3.579 1 96.86 85 LEU B N 1
ATOM 1637 C CA . LEU B 1 85 ? 12.172 4.423 -3.781 1 96.86 85 LEU B CA 1
ATOM 1638 C C . LEU B 1 85 ? 11.797 5.136 -2.486 1 96.86 85 LEU B C 1
ATOM 1640 O O . LEU B 1 85 ? 11.576 6.349 -2.482 1 96.86 85 LEU B O 1
ATOM 1644 N N . GLN B 1 86 ? 11.78 4.419 -1.389 1 95.72 86 GLN B N 1
ATOM 1645 C CA . GLN B 1 86 ? 11.45 5.026 -0.104 1 95.72 86 GLN B CA 1
ATOM 1646 C C . GLN B 1 86 ? 12.463 6.105 0.271 1 95.72 86 GLN B C 1
ATOM 1648 O O . GLN B 1 86 ? 12.087 7.18 0.743 1 95.72 86 GLN B O 1
ATOM 1653 N N . THR B 1 87 ? 13.655 5.813 0.065 1 94.38 87 THR B N 1
ATOM 1654 C CA . THR B 1 87 ? 14.716 6.767 0.367 1 94.38 87 THR B CA 1
ATOM 1655 C C . THR B 1 87 ? 14.561 8.032 -0.474 1 94.38 87 THR B C 1
ATO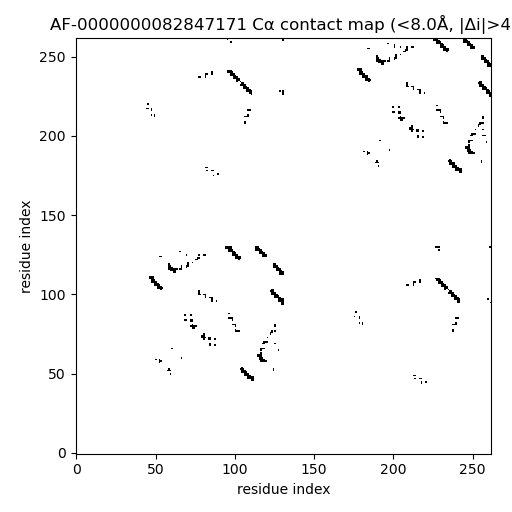M 1657 O O . THR B 1 87 ? 14.675 9.145 0.044 1 94.38 87 THR B O 1
ATOM 1660 N N . ALA B 1 88 ? 14.31 7.869 -1.735 1 94.33 88 ALA B N 1
ATOM 1661 C CA . ALA B 1 88 ? 14.128 9.005 -2.635 1 94.33 88 ALA B CA 1
ATOM 1662 C C . ALA B 1 88 ? 12.933 9.853 -2.213 1 94.33 88 ALA B C 1
ATOM 1664 O O . ALA B 1 88 ? 12.972 11.083 -2.306 1 94.33 88 ALA B O 1
ATOM 1665 N N . LEU B 1 89 ? 11.872 9.192 -1.781 1 93.97 89 LEU B N 1
ATOM 1666 C CA . LEU B 1 89 ? 10.662 9.889 -1.36 1 93.97 89 LEU B CA 1
ATOM 1667 C C . LEU B 1 89 ? 10.905 10.67 -0.073 1 93.97 89 LEU B C 1
ATOM 1669 O O . LEU B 1 89 ? 10.397 11.781 0.089 1 93.97 89 LEU B O 1
ATOM 1673 N N . GLU B 1 90 ? 11.616 10.09 0.856 1 89.89 90 GLU B N 1
ATOM 1674 C CA . GLU B 1 90 ? 11.907 10.74 2.131 1 89.89 90 GLU B CA 1
ATOM 1675 C C . GLU B 1 90 ? 12.743 12 1.93 1 89.89 90 GLU B C 1
ATOM 1677 O O . GLU B 1 90 ? 12.646 12.947 2.714 1 89.89 90 GLU B O 1
ATOM 1682 N N . GLN B 1 91 ? 13.503 11.973 0.966 1 88.67 91 GLN B N 1
ATOM 1683 C CA . GLN B 1 91 ? 14.321 13.142 0.661 1 88.67 91 GLN B CA 1
ATOM 1684 C C . GLN B 1 91 ? 13.459 14.305 0.178 1 88.67 91 GLN B C 1
ATOM 1686 O O . GLN B 1 91 ? 13.828 15.469 0.344 1 88.67 91 GLN B O 1
ATOM 1691 N N . LYS B 1 92 ? 12.295 13.971 -0.32 1 83.66 92 LYS B N 1
ATOM 1692 C CA . LYS B 1 92 ? 11.389 15.01 -0.798 1 83.66 92 LYS B CA 1
ATOM 1693 C C . LYS B 1 92 ? 10.474 15.5 0.321 1 83.66 92 LYS B C 1
ATOM 1695 O O . LYS B 1 92 ? 9.904 16.589 0.232 1 83.66 92 LYS B O 1
ATOM 1700 N N . ASN B 1 93 ? 10.444 14.887 1.591 1 66.61 93 ASN B N 1
ATOM 1701 C CA . ASN B 1 93 ? 9.854 15.121 2.905 1 66.61 93 ASN B CA 1
ATOM 1702 C C . ASN B 1 93 ? 8.438 15.68 2.792 1 66.61 93 ASN B C 1
ATOM 1704 O O . ASN B 1 93 ? 7.94 16.314 3.723 1 66.61 93 ASN B O 1
ATOM 1708 N N . ALA B 1 94 ? 7.765 15.43 1.953 1 67.53 94 ALA B N 1
ATOM 1709 C CA . ALA B 1 94 ? 6.496 16.134 1.792 1 67.53 94 ALA B CA 1
ATOM 1710 C C . ALA B 1 94 ? 5.333 15.293 2.311 1 67.53 94 ALA B C 1
ATOM 1712 O O . ALA B 1 94 ? 4.414 15.817 2.945 1 67.53 94 ALA B O 1
ATOM 1713 N N . GLN B 1 95 ? 5.293 13.996 2.085 1 83.74 95 GLN B N 1
ATOM 1714 C CA . GLN B 1 95 ? 4.132 13.148 2.336 1 83.74 95 GLN B CA 1
ATOM 1715 C C . GLN B 1 95 ? 4.55 11.803 2.923 1 83.74 95 GLN B C 1
ATOM 1717 O O . GLN B 1 95 ? 5.743 11.523 3.058 1 83.74 95 GLN B O 1
ATOM 1722 N N . ARG B 1 96 ? 3.58 11.196 3.525 1 89.48 96 ARG B N 1
ATOM 1723 C CA . ARG B 1 96 ? 3.799 9.805 3.911 1 89.48 96 ARG B CA 1
ATOM 1724 C C . ARG B 1 96 ? 3.511 8.862 2.748 1 89.48 96 ARG B C 1
ATOM 1726 O O . ARG B 1 96 ? 2.507 9.018 2.05 1 89.48 96 ARG B O 1
ATOM 1733 N N . TYR B 1 97 ? 4.44 7.959 2.603 1 94.26 97 TYR B N 1
ATOM 1734 C CA . TYR B 1 97 ? 4.367 7.085 1.438 1 94.26 97 TYR B CA 1
ATOM 1735 C C . TYR B 1 97 ? 4.351 5.619 1.856 1 94.26 97 TYR B C 1
ATOM 1737 O O . TYR B 1 97 ? 4.882 5.262 2.91 1 94.26 97 TYR B O 1
ATOM 1745 N N . VAL B 1 98 ? 3.694 4.855 1.085 1 96.5 98 VAL B N 1
ATOM 1746 C CA . VAL B 1 98 ? 3.822 3.401 1.075 1 96.5 98 VAL B CA 1
ATOM 1747 C C . VAL B 1 98 ? 4.338 2.937 -0.286 1 96.5 98 VAL B C 1
ATOM 1749 O O . VAL B 1 98 ? 3.755 3.266 -1.322 1 96.5 98 VAL B O 1
ATOM 1752 N N . VAL B 1 99 ? 5.462 2.24 -0.246 1 97.27 99 VAL B N 1
ATOM 1753 C CA . VAL B 1 99 ? 5.978 1.631 -1.467 1 97.27 99 VAL B CA 1
ATOM 1754 C C . VAL B 1 99 ? 5.715 0.127 -1.446 1 97.27 99 VAL B C 1
ATOM 1756 O O . VAL B 1 99 ? 6.035 -0.552 -0.468 1 97.27 99 VAL B O 1
ATOM 1759 N N . VAL B 1 100 ? 5.127 -0.415 -2.528 1 97.05 100 VAL B N 1
ATOM 1760 C CA . VAL B 1 100 ? 4.87 -1.844 -2.668 1 97.05 100 VAL B CA 1
ATOM 1761 C C . VAL B 1 100 ? 5.452 -2.347 -3.988 1 97.05 100 VAL B C 1
ATOM 1763 O O . VAL B 1 100 ? 5.195 -1.769 -5.047 1 97.05 100 VAL B O 1
ATOM 1766 N N . CYS B 1 101 ? 6.256 -3.42 -3.9 1 96.4 101 CYS B N 1
ATOM 1767 C CA . CYS B 1 101 ? 6.826 -4.02 -5.102 1 96.4 101 CYS B CA 1
ATOM 1768 C C . CYS B 1 101 ? 6.561 -5.52 -5.141 1 96.4 101 CYS B C 1
ATOM 1770 O O . CYS B 1 101 ? 6.655 -6.198 -4.116 1 96.4 101 CYS B O 1
ATOM 1772 N N . THR B 1 102 ? 6.208 -6.019 -6.279 1 94.33 102 THR B N 1
ATOM 1773 C CA . THR B 1 102 ? 5.893 -7.433 -6.449 1 94.33 102 THR B CA 1
ATOM 1774 C C . THR B 1 102 ? 6.243 -7.9 -7.859 1 94.33 102 THR B C 1
ATOM 1776 O O . THR B 1 102 ? 6.247 -7.103 -8.799 1 94.33 102 THR B O 1
ATOM 1779 N N . GLU B 1 103 ? 6.546 -9.141 -7.946 1 92.32 103 GLU B N 1
ATOM 1780 C CA . GLU B 1 103 ? 6.854 -9.721 -9.25 1 92.32 103 GLU B CA 1
ATOM 1781 C C . GLU B 1 103 ? 5.581 -10.11 -9.995 1 92.32 103 GLU B C 1
ATOM 1783 O O . GLU B 1 103 ? 5.613 -10.356 -11.203 1 92.32 103 GLU B O 1
ATOM 1788 N N . THR B 1 104 ? 4.467 -10.135 -9.279 1 90.97 104 THR B N 1
ATOM 1789 C CA . THR B 1 104 ? 3.208 -10.582 -9.865 1 90.97 104 THR B CA 1
ATOM 1790 C C . THR B 1 104 ? 2.112 -9.542 -9.65 1 90.97 104 THR B C 1
ATOM 1792 O O . THR B 1 104 ? 2.367 -8.469 -9.099 1 90.97 104 THR B O 1
ATOM 1795 N N . SER B 1 105 ? 0.931 -9.835 -10.046 1 90.33 105 SER B N 1
ATOM 1796 C CA . SER B 1 105 ? -0.202 -8.919 -9.96 1 90.33 105 SER B CA 1
ATOM 1797 C C . SER B 1 105 ? -0.671 -8.754 -8.518 1 90.33 105 SER B C 1
ATOM 1799 O O . SER B 1 105 ? -0.489 -9.653 -7.694 1 90.33 105 SER B O 1
ATOM 1801 N N . PHE B 1 106 ? -1.246 -7.66 -8.262 1 93.02 106 PHE B N 1
ATOM 1802 C CA . PHE B 1 106 ? -1.881 -7.419 -6.971 1 93.02 106 PHE B CA 1
ATOM 1803 C C . PHE B 1 106 ? -3.066 -6.473 -7.12 1 93.02 106 PHE B C 1
ATOM 1805 O O . PHE B 1 106 ? -3.227 -5.829 -8.159 1 93.02 106 PHE B O 1
ATOM 1812 N N . VAL B 1 107 ? -3.842 -6.446 -6.175 1 95.07 107 VAL B N 1
ATOM 1813 C CA . VAL B 1 107 ? -4.998 -5.559 -6.096 1 95.07 107 VAL B CA 1
ATOM 1814 C C . VAL B 1 107 ? -4.795 -4.543 -4.974 1 95.07 107 VAL B C 1
ATOM 1816 O O . VAL B 1 107 ? -4.282 -4.884 -3.905 1 95.07 107 VAL B O 1
ATOM 1819 N N . TYR B 1 108 ? -5.158 -3.314 -5.242 1 95.82 108 TYR B N 1
ATOM 1820 C CA . TYR B 1 108 ? -5.157 -2.343 -4.155 1 95.82 108 TYR B CA 1
ATOM 1821 C C . TYR B 1 108 ? -6.481 -1.591 -4.094 1 95.82 108 TYR B C 1
ATOM 1823 O O . TYR B 1 108 ? -7.168 -1.447 -5.108 1 95.82 108 TYR B O 1
ATOM 1831 N N . SER B 1 109 ? -6.877 -1.169 -2.946 1 96.06 109 SER B N 1
ATOM 1832 C CA . SER B 1 109 ? -8.017 -0.289 -2.707 1 96.06 109 SER B CA 1
ATOM 1833 C C . SER B 1 109 ? -7.618 0.912 -1.857 1 96.06 109 SER B C 1
ATOM 1835 O O . SER B 1 109 ? -6.932 0.762 -0.843 1 96.06 109 SER B O 1
ATOM 1837 N N . ILE B 1 110 ? -8.001 2.065 -2.313 1 94.53 110 ILE B N 1
ATOM 1838 C CA . ILE B 1 110 ? -7.7 3.318 -1.63 1 94.53 110 ILE B CA 1
ATOM 1839 C C . ILE B 1 110 ? -8.906 4.252 -1.709 1 94.53 110 ILE B C 1
ATOM 1841 O O . ILE B 1 110 ? -9.851 3.993 -2.458 1 94.53 110 ILE B O 1
ATOM 1845 N N . ARG B 1 111 ? -8.769 5.29 -0.937 1 91.34 111 ARG B N 1
ATOM 1846 C CA . ARG B 1 111 ? -9.685 6.4 -1.177 1 91.34 111 ARG B CA 1
ATOM 1847 C C . ARG B 1 111 ? -9.382 7.082 -2.507 1 91.34 111 ARG B C 1
ATOM 1849 O O . ARG B 1 111 ? -8.217 7.251 -2.872 1 91.34 111 ARG B O 1
ATOM 1856 N N . PRO B 1 112 ? -10.413 7.559 -3.13 1 89.7 112 PRO B N 1
ATOM 1857 C CA . PRO B 1 112 ? -10.219 8.091 -4.481 1 89.7 112 PRO B CA 1
ATOM 1858 C C . PRO B 1 112 ? -9.305 9.314 -4.507 1 89.7 112 PRO B C 1
ATOM 1860 O O . PRO B 1 112 ? -8.752 9.654 -5.556 1 89.7 112 PRO B O 1
ATOM 1863 N N . ASP B 1 113 ? -9.146 9.992 -3.402 1 89.44 113 ASP B N 1
ATOM 1864 C CA . ASP B 1 113 ? -8.382 11.235 -3.397 1 89.44 113 ASP B CA 1
ATOM 1865 C C . ASP B 1 113 ? -6.913 10.976 -3.068 1 89.44 113 ASP B C 1
ATOM 1867 O O . ASP B 1 113 ? -6.107 11.907 -3.026 1 89.44 113 ASP B O 1
ATOM 1871 N N . LEU B 1 114 ? -6.546 9.782 -2.887 1 92.32 114 LEU B N 1
ATOM 1872 C CA . LEU B 1 114 ? -5.152 9.471 -2.59 1 92.32 114 LEU B CA 1
ATOM 1873 C C . LEU B 1 114 ? -4.303 9.512 -3.856 1 92.32 114 LEU B C 1
ATOM 1875 O O . LEU B 1 114 ? -4.775 9.153 -4.937 1 92.32 114 LEU B O 1
ATOM 1879 N N . ILE B 1 115 ? -3.083 9.936 -3.682 1 93.89 115 ILE B N 1
ATOM 1880 C CA . ILE B 1 115 ? -2.104 9.931 -4.764 1 93.89 115 ILE B CA 1
ATOM 1881 C C . ILE B 1 115 ? -1.529 8.527 -4.934 1 93.89 115 ILE B C 1
ATOM 1883 O O . ILE B 1 115 ? -1.197 7.862 -3.949 1 93.89 115 ILE B O 1
ATOM 1887 N N . TYR B 1 116 ? -1.459 8.095 -6.155 1 95.12 116 TYR B N 1
ATOM 1888 C CA . TYR B 1 116 ? -0.859 6.796 -6.439 1 95.12 116 TYR B CA 1
ATOM 1889 C C . TYR B 1 116 ? -0.215 6.782 -7.82 1 95.12 116 TYR B C 1
ATOM 1891 O O . TYR B 1 116 ? -0.62 7.535 -8.708 1 95.12 116 TYR B O 1
ATOM 1899 N N . CYS B 1 117 ? 0.837 5.925 -7.955 1 96.45 117 CYS B N 1
ATOM 1900 C CA . CYS B 1 117 ? 1.474 5.727 -9.252 1 96.45 117 CYS B CA 1
ATOM 1901 C C . CYS B 1 117 ? 2.273 4.429 -9.275 1 96.45 117 CYS B C 1
ATOM 1903 O O . CYS B 1 117 ? 2.971 4.107 -8.312 1 96.45 117 CYS B O 1
ATOM 1905 N N . GLY B 1 118 ? 2.119 3.69 -10.324 1 95.59 118 GLY B N 1
ATOM 1906 C CA . GLY B 1 118 ? 2.894 2.473 -10.508 1 95.59 118 GLY B CA 1
ATOM 1907 C C . GLY B 1 118 ? 3.735 2.487 -11.771 1 95.59 118 GLY B C 1
ATOM 1908 O O . GLY B 1 118 ? 3.496 3.292 -12.674 1 95.59 118 GLY B O 1
ATOM 1909 N N . ALA B 1 119 ? 4.732 1.719 -11.739 1 93.95 119 ALA B N 1
ATOM 1910 C CA . ALA B 1 119 ? 5.563 1.444 -12.908 1 93.95 119 ALA B CA 1
ATOM 1911 C C . ALA B 1 119 ? 6.076 0.007 -12.89 1 93.95 119 ALA B C 1
ATOM 1913 O O . ALA B 1 119 ? 6.031 -0.662 -11.855 1 93.95 119 ALA B O 1
ATOM 1914 N N . LYS B 1 120 ? 6.491 -0.437 -13.993 1 92.87 120 LYS B N 1
ATOM 1915 C CA . LYS B 1 120 ? 7.037 -1.782 -14.148 1 92.87 120 LYS B CA 1
ATOM 1916 C C . LYS B 1 120 ? 8.395 -1.747 -14.844 1 92.87 120 LYS B C 1
ATOM 1918 O O . LYS B 1 120 ? 8.611 -0.944 -15.754 1 92.87 120 LYS B O 1
ATOM 1923 N N . ASN B 1 121 ? 9.241 -2.575 -14.312 1 91.67 121 ASN B N 1
ATOM 1924 C CA . ASN B 1 121 ? 10.402 -2.906 -15.132 1 91.67 121 ASN B CA 1
ATOM 1925 C C . ASN B 1 121 ? 10.339 -4.344 -15.638 1 91.67 121 ASN B C 1
ATOM 1927 O O . ASN B 1 121 ? 9.262 -4.941 -15.693 1 91.67 121 ASN B O 1
ATOM 1931 N N . HIS B 1 122 ? 11.34 -4.896 -16.169 1 89.45 122 HIS B N 1
ATOM 1932 C CA . HIS B 1 122 ? 11.322 -6.213 -16.795 1 89.45 122 HIS B CA 1
ATOM 1933 C C . HIS B 1 122 ? 11.011 -7.304 -15.775 1 89.45 122 HIS B C 1
ATOM 1935 O O . HIS B 1 122 ? 10.487 -8.362 -16.131 1 89.45 122 HIS B O 1
ATOM 1941 N N . ASN B 1 123 ? 11.162 -7.039 -14.517 1 92.13 123 ASN B N 1
ATOM 1942 C CA . ASN B 1 123 ? 11.167 -8.105 -13.522 1 92.13 123 ASN B CA 1
ATOM 1943 C C . ASN B 1 123 ? 10.011 -7.959 -12.537 1 92.13 123 ASN B C 1
ATOM 1945 O O . ASN B 1 123 ? 9.536 -8.95 -11.979 1 92.13 123 ASN B O 1
ATOM 1949 N N . HIS B 1 124 ? 9.697 -6.697 -12.264 1 93.52 124 HIS B N 1
ATOM 1950 C CA . HIS B 1 124 ? 8.704 -6.53 -11.208 1 93.52 124 HIS B CA 1
ATOM 1951 C C . HIS B 1 124 ? 7.956 -5.21 -11.359 1 93.52 124 HIS B C 1
ATOM 1953 O O . HIS B 1 124 ? 8.309 -4.385 -12.204 1 93.52 124 HIS B O 1
ATOM 1959 N N . TYR B 1 125 ? 6.847 -5.055 -10.59 1 93.94 125 TYR B N 1
ATOM 1960 C CA . TYR B 1 125 ? 6.017 -3.864 -10.446 1 93.94 125 TYR B CA 1
ATOM 1961 C C . TYR B 1 125 ? 6.302 -3.156 -9.128 1 93.94 125 TYR B C 1
ATOM 1963 O O . TYR B 1 125 ? 6.484 -3.804 -8.094 1 93.94 125 TYR B O 1
ATOM 1971 N N . CYS B 1 126 ? 6.322 -1.866 -9.228 1 96.41 126 CYS B N 1
ATOM 1972 C CA . CYS B 1 126 ? 6.308 -1.083 -7.997 1 96.41 126 CYS B CA 1
ATOM 1973 C C . CYS B 1 126 ? 5.231 -0.006 -8.049 1 96.41 126 CYS B C 1
ATOM 1975 O O . CYS B 1 126 ? 5.006 0.604 -9.096 1 96.41 126 CYS B O 1
ATOM 1977 N N . HIS B 1 127 ? 4.604 0.187 -6.935 1 96.57 127 HIS B N 1
ATOM 1978 C CA . HIS B 1 127 ? 3.59 1.223 -6.775 1 96.57 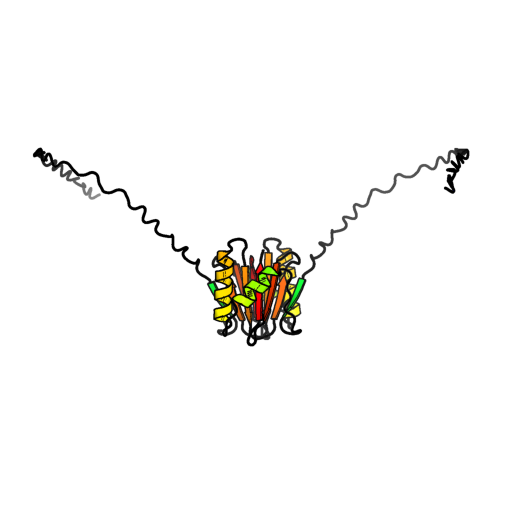127 HIS B CA 1
ATOM 1979 C C . HIS B 1 127 ? 3.854 2.065 -5.531 1 96.57 127 HIS B C 1
ATOM 1981 O O . HIS B 1 127 ? 4.296 1.543 -4.505 1 96.57 127 HIS B O 1
ATOM 1987 N N . ILE B 1 128 ? 3.549 3.318 -5.651 1 96.68 128 ILE B N 1
ATOM 1988 C CA . ILE B 1 128 ? 3.658 4.265 -4.547 1 96.68 128 ILE B CA 1
ATOM 1989 C C . ILE B 1 128 ? 2.283 4.847 -4.229 1 96.68 128 ILE B C 1
ATOM 1991 O O . ILE B 1 128 ? 1.53 5.209 -5.136 1 96.68 128 ILE B O 1
ATOM 1995 N N . PHE B 1 129 ? 1.996 4.877 -2.94 1 96.05 129 PHE B N 1
ATOM 1996 C CA . PHE B 1 129 ? 0.784 5.52 -2.445 1 96.05 129 PHE B CA 1
ATOM 1997 C C . PHE B 1 129 ? 1.125 6.643 -1.474 1 96.05 129 PHE B C 1
ATOM 1999 O O . PHE B 1 129 ? 2.002 6.489 -0.621 1 96.05 129 PHE B O 1
ATOM 2006 N N . ALA B 1 130 ? 0.439 7.821 -1.682 1 92.31 130 ALA B N 1
ATOM 2007 C CA . ALA B 1 130 ? 0.755 8.964 -0.83 1 92.31 130 ALA B CA 1
ATOM 2008 C C . ALA B 1 130 ? -0.516 9.634 -0.317 1 92.31 130 ALA B C 1
ATOM 2010 O O . ALA B 1 130 ? -1.541 9.643 -1.003 1 92.31 130 ALA B O 1
ATOM 2011 N N . ILE B 1 131 ? -0.306 10.237 0.906 1 73.74 131 ILE B N 1
ATOM 2012 C CA . ILE B 1 131 ? -1.355 11.084 1.463 1 73.74 131 ILE B CA 1
ATOM 2013 C C . ILE B 1 131 ? -0.938 12.55 1.369 1 73.74 131 ILE B C 1
ATOM 2015 O O . ILE B 1 131 ? 0.223 12.889 1.61 1 73.74 131 ILE B O 1
#

Sequence (262 aa):
MILLLAFVCVVHSCGFLAPMMSGCGGGCAPPPPFCGCGRKKRSIAKPVFYGIVGKDDDVLCNHPELKKLIRDNMHQEMENSSKALQTALEQKNAQRYVVVCTETSFVYSIRPDLIYCGAKNHNHYCHIFAIMILLLAFVCVVHSCGFLAPMMSGCGGGCAPPPPFCGCGRKKRSIAKPVFYGIVGKDDDVLCNHPELKKLIRDNMHQEMENSSKALQTALEQKNAQRYVVVCTETSFVYSIRPDLIYCGAKNHNHYCHIFAI